Protein AF-A0A9D6UGR6-F1 (afdb_monomer_lite)

Foldseek 3Di:
DDPVVVVVVVVVVVVVVVVVVLVVLLVVLLVVCVVVVPDDDDPVVVVVVVCCVPPVVCLVVLLVCLQVVLVVQLVVLCVVCVVVVNNLCSLVCSLLCQLQVQQASCLNCVVNSVVSSVSSLVCSCPPPVDDSVSSVVSNVVNDDPLSVVLSVVSSVVLVSLLVSLVVSLVVPFDDPPVSVVVSVVVSVVVSVVVRVVVSVVSVVVSVVD

Secondary structure (DSSP, 8-state):
--HHHHHHHHHHHHHHHHHHHHHHHHHHHHHHHHHHHHSSPP-HHHHHHHHHHHTGGGHHHHHHHHHHHHHHHHHHHHHHHHTTT-GGGHHHHHHHHHHHS-TTHHHHHHHHHHHHHHHHHHHHHHHH---HHHHHHHHHHH--HHHHHHHHHHHHHHHHHHHHHHHHHHHH--SHHHHHHHHHHHHHHHHHHHHHHHHHHHHHHHHH-

Sequence (209 aa):
MPENFKKLFLLLGGHGTQFLRYIGGVSILALQTFYYTFSRPFNIKAIIHQMDFIGVKSISIVGLTALSSGMVMALQTAYGLGRFGAKSYVGVIVSLSLVRELGPILTALMVGGRVGSGITMIISQIEFGISPYAYYDSVIKFLKMSDIFSGIGKSLFFGFVIAIVGCYQGMITSGGTEGVGLSTTVTVVTVSIVILISDFFLTKFFWLF

pLDDT: mean 76.5, std 9.94, range [44.94, 92.5]

Radius of gyration: 22.5 Å; chains: 1; bounding box: 55×58×56 Å

Structure (mmCIF, N/CA/C/O backbone):
data_AF-A0A9D6UGR6-F1
#
_entry.id   AF-A0A9D6UGR6-F1
#
loop_
_atom_site.group_PDB
_atom_site.id
_atom_site.type_symbol
_atom_site.label_atom_id
_atom_site.label_alt_id
_atom_site.label_comp_id
_atom_site.label_asym_id
_atom_site.label_entity_id
_atom_site.label_seq_id
_atom_site.pdbx_PDB_ins_code
_atom_site.Cartn_x
_atom_site.Cartn_y
_atom_site.Cartn_z
_atom_site.occupancy
_atom_site.B_iso_or_equiv
_atom_site.auth_seq_id
_atom_site.auth_comp_id
_atom_site.auth_asym_id
_atom_site.auth_atom_id
_atom_site.pdbx_PDB_model_num
ATOM 1 N N . MET A 1 1 ? -30.222 -36.622 23.087 1.00 62.09 1 MET A N 1
ATOM 2 C CA . MET A 1 1 ? -29.555 -35.782 22.064 1.00 62.09 1 MET A CA 1
ATOM 3 C C . MET A 1 1 ? -28.281 -35.253 22.705 1.00 62.09 1 MET A C 1
ATOM 5 O O . MET A 1 1 ? -28.400 -34.676 23.780 1.00 62.09 1 MET A O 1
ATOM 9 N N . PRO A 1 2 ? -27.087 -35.589 22.196 1.00 68.62 2 PRO A N 1
ATOM 10 C CA . PRO A 1 2 ? -25.877 -35.586 23.012 1.00 68.62 2 PRO A CA 1
ATOM 11 C C . PRO A 1 2 ? -25.490 -34.151 23.396 1.00 68.62 2 PRO A C 1
ATOM 13 O O . PRO A 1 2 ? -25.458 -33.272 22.540 1.00 68.62 2 PRO A O 1
ATOM 16 N N . GLU A 1 3 ? -25.193 -33.926 24.678 1.00 69.88 3 GLU A N 1
ATOM 17 C CA . GLU A 1 3 ? -24.751 -32.651 25.281 1.00 69.88 3 GLU A CA 1
ATOM 18 C C . GLU A 1 3 ? -23.653 -31.932 24.467 1.00 69.88 3 GLU A C 1
ATOM 20 O O . GLU A 1 3 ? -23.622 -30.702 24.376 1.00 69.88 3 GLU A O 1
ATOM 25 N N . ASN A 1 4 ? -22.803 -32.698 23.776 1.00 74.31 4 ASN A N 1
ATOM 26 C CA . ASN A 1 4 ? -21.763 -32.178 22.885 1.00 74.31 4 ASN A CA 1
ATOM 27 C C . ASN A 1 4 ? -22.317 -31.402 21.677 1.00 74.31 4 ASN A C 1
ATOM 29 O O . ASN A 1 4 ? -21.683 -30.452 21.227 1.00 74.31 4 ASN A O 1
ATOM 33 N N . PHE A 1 5 ? -23.506 -31.745 21.173 1.00 76.00 5 PHE A N 1
ATOM 34 C CA . PHE A 1 5 ? -24.105 -31.082 20.009 1.00 76.00 5 PHE A CA 1
ATOM 35 C C . PHE A 1 5 ? -24.667 -29.697 20.364 1.00 76.00 5 PHE A C 1
ATOM 37 O O . PHE A 1 5 ? -24.527 -28.755 19.588 1.00 76.00 5 PHE A O 1
ATOM 44 N N . LYS A 1 6 ? -25.230 -29.533 21.572 1.00 76.44 6 LYS A N 1
ATOM 45 C CA . LYS A 1 6 ? -25.653 -28.218 22.091 1.00 76.44 6 LYS A CA 1
ATOM 46 C C . LYS A 1 6 ? -24.457 -27.305 22.358 1.00 76.44 6 LYS A C 1
ATOM 48 O O . LYS A 1 6 ? -24.497 -26.142 21.968 1.00 76.44 6 LYS A O 1
ATOM 53 N N . LYS A 1 7 ? -23.381 -27.826 22.966 1.00 74.88 7 LYS A N 1
ATOM 54 C CA . LYS A 1 7 ? -22.130 -27.068 23.154 1.00 74.88 7 LYS A CA 1
ATOM 55 C C . LYS A 1 7 ? -21.520 -26.636 21.821 1.00 74.88 7 LYS A C 1
ATOM 57 O O . LYS A 1 7 ? -21.121 -25.484 21.700 1.00 74.88 7 LYS A O 1
ATOM 62 N N . LEU A 1 8 ? -21.510 -27.516 20.816 1.00 75.69 8 LEU A N 1
ATOM 63 C CA . LEU A 1 8 ? -21.039 -27.190 19.469 1.00 75.69 8 LEU A CA 1
ATOM 64 C C . LEU A 1 8 ? -21.877 -26.073 18.826 1.00 75.69 8 LEU A C 1
ATOM 66 O O . LEU A 1 8 ? -21.315 -25.136 18.269 1.00 75.69 8 LEU A O 1
ATOM 70 N N . PHE A 1 9 ? -23.206 -26.126 18.954 1.00 76.56 9 PHE A N 1
ATOM 71 C CA . PHE A 1 9 ? -24.103 -25.108 18.398 1.00 76.56 9 PHE A CA 1
ATOM 72 C C . PHE A 1 9 ? -23.977 -23.750 19.111 1.00 76.56 9 PHE A C 1
ATOM 74 O O . PHE A 1 9 ? -23.980 -22.708 18.461 1.00 76.56 9 PHE A O 1
ATOM 81 N N . LEU A 1 10 ? -23.803 -23.747 20.437 1.00 75.81 10 LEU A N 1
ATOM 82 C CA . LEU A 1 10 ? -23.569 -22.528 21.222 1.00 75.81 10 LEU A CA 1
ATOM 83 C C . LEU A 1 10 ? -22.192 -21.911 20.936 1.00 75.81 10 LEU A C 1
ATOM 85 O O . LEU A 1 10 ? -22.085 -20.691 20.826 1.00 75.81 10 LEU A O 1
ATOM 89 N N . LEU A 1 11 ? -21.155 -22.735 20.755 1.00 74.06 11 LEU A N 1
ATOM 90 C CA . LEU A 1 11 ? -19.827 -22.275 20.340 1.00 74.06 11 LEU A CA 1
ATOM 91 C C . LEU A 1 11 ? -19.858 -21.693 18.922 1.00 74.06 11 LEU A C 1
ATOM 93 O O . LEU A 1 11 ? -19.341 -20.598 18.712 1.00 74.06 11 LEU A O 1
ATOM 97 N N . LEU A 1 12 ? -20.496 -22.368 17.962 1.00 75.94 12 LEU A N 1
ATOM 98 C CA . LEU A 1 12 ? -20.655 -21.863 16.591 1.00 75.94 12 LEU A CA 1
ATOM 99 C C . LEU A 1 12 ? -21.475 -20.564 16.548 1.00 75.94 12 LEU A C 1
ATOM 101 O O . LEU A 1 12 ? -21.089 -19.618 15.863 1.00 75.94 12 LEU A O 1
ATOM 105 N N . GLY A 1 13 ? -22.558 -20.478 17.328 1.00 78.06 13 GLY A N 1
ATOM 106 C CA . GLY A 1 13 ? -23.359 -19.259 17.460 1.00 78.06 13 GLY A CA 1
ATOM 107 C C . GLY A 1 13 ? -22.580 -18.094 18.086 1.00 78.06 13 GLY A C 1
ATOM 108 O O . GLY A 1 13 ? -22.672 -16.957 17.618 1.00 78.06 13 GLY A O 1
ATOM 109 N N . GLY A 1 14 ? -21.755 -18.372 19.099 1.00 78.12 14 GLY A N 1
ATOM 110 C CA . GLY A 1 14 ? -20.876 -17.384 19.729 1.00 78.12 14 GLY A CA 1
ATOM 111 C C . GLY A 1 14 ? -19.850 -16.792 18.757 1.00 78.12 14 GLY A C 1
ATOM 112 O O . GLY A 1 14 ? -19.743 -15.572 18.645 1.00 78.12 14 GLY A O 1
ATOM 113 N N . HIS A 1 15 ? -19.156 -17.631 17.985 1.00 81.56 15 HIS A N 1
ATOM 114 C CA . HIS A 1 15 ? -18.194 -17.155 16.982 1.00 81.56 15 HIS A CA 1
ATOM 115 C C . HIS A 1 15 ? -18.877 -16.389 15.840 1.00 81.56 15 HIS A C 1
ATOM 117 O O . HIS A 1 15 ? -18.387 -15.341 15.420 1.00 81.56 15 HIS A O 1
ATOM 123 N N . GLY A 1 16 ? -20.041 -16.858 15.374 1.00 80.56 16 GLY A N 1
ATOM 124 C CA . GLY A 1 16 ? -20.802 -16.179 14.323 1.00 80.56 16 GLY A CA 1
ATOM 125 C C . GLY A 1 16 ? -21.249 -14.772 14.730 1.00 80.56 16 GLY A C 1
ATOM 126 O O . GLY A 1 16 ? -21.090 -13.818 13.967 1.00 80.56 16 GLY A O 1
ATOM 127 N N . THR A 1 17 ? -21.747 -14.608 15.958 1.00 83.50 17 THR A N 1
ATOM 128 C CA . THR A 1 17 ? -22.162 -13.290 16.468 1.00 83.50 17 THR A CA 1
ATOM 129 C C . THR A 1 17 ? -20.984 -12.341 16.689 1.00 83.50 17 THR A C 1
ATOM 131 O O . THR A 1 17 ? -21.107 -11.152 16.397 1.00 83.50 17 THR A O 1
ATOM 134 N N . GLN A 1 18 ? -19.830 -12.836 17.145 1.00 84.06 18 GLN A N 1
ATOM 135 C CA . GLN A 1 18 ? -18.619 -12.019 17.267 1.00 84.06 18 GLN A CA 1
ATOM 136 C C . GLN A 1 18 ? -18.117 -11.527 15.907 1.00 84.06 18 GLN A C 1
ATOM 138 O O . GLN A 1 18 ? -17.805 -10.346 15.763 1.00 84.06 18 GLN A O 1
ATOM 143 N N . PHE A 1 19 ? -18.114 -12.395 14.895 1.00 83.12 19 PHE A N 1
ATOM 144 C CA . PHE A 1 19 ? -17.730 -12.026 13.535 1.00 83.12 19 PHE A CA 1
ATOM 145 C C . PHE A 1 19 ? -18.663 -10.962 12.938 1.00 83.12 19 PHE A C 1
ATOM 147 O O . PHE A 1 19 ? -18.204 -9.957 12.395 1.00 83.12 19 PHE A O 1
ATOM 154 N N . LEU A 1 20 ? -19.978 -11.128 13.115 1.00 87.25 20 LEU A N 1
ATOM 155 C CA . LEU A 1 20 ? -20.978 -10.138 12.701 1.00 87.25 20 LEU A CA 1
ATOM 156 C C . LEU A 1 20 ? -20.789 -8.790 13.408 1.00 87.25 20 LEU A C 1
ATOM 158 O O . LEU A 1 20 ? -20.885 -7.747 12.763 1.00 87.25 20 LEU A O 1
ATOM 162 N N . ARG A 1 21 ? -20.483 -8.786 14.712 1.00 87.25 21 ARG A N 1
ATOM 163 C CA . ARG A 1 21 ? -20.189 -7.547 15.454 1.00 87.25 21 ARG A CA 1
ATOM 164 C C . ARG A 1 21 ? -18.910 -6.877 14.965 1.00 87.25 21 ARG A C 1
ATOM 166 O O . ARG A 1 21 ? -18.897 -5.654 14.859 1.00 87.25 21 ARG A O 1
ATOM 173 N N . TYR A 1 22 ? -17.877 -7.652 14.638 1.00 86.69 22 TYR A N 1
ATOM 174 C CA . TYR A 1 22 ? -16.631 -7.129 14.083 1.00 86.69 22 TYR A CA 1
ATOM 175 C C . TYR A 1 22 ? -16.866 -6.445 12.729 1.00 86.69 22 TYR A C 1
ATOM 177 O O . TYR A 1 22 ? -16.538 -5.271 12.564 1.00 86.69 22 TYR A O 1
ATOM 185 N N . ILE A 1 23 ? -17.523 -7.134 11.787 1.00 88.88 23 ILE A N 1
ATOM 186 C CA . ILE A 1 23 ? -17.873 -6.561 10.477 1.00 88.88 23 ILE A CA 1
ATOM 187 C C . ILE A 1 23 ? -18.773 -5.338 10.642 1.00 88.88 23 ILE A C 1
ATOM 189 O O . ILE A 1 23 ? -18.537 -4.312 10.003 1.00 88.88 23 ILE A O 1
ATOM 193 N N . GLY A 1 24 ? -19.790 -5.428 11.501 1.00 89.56 24 GLY A N 1
ATOM 194 C CA . GLY A 1 24 ? -20.700 -4.323 11.782 1.00 89.56 24 GLY A CA 1
ATOM 195 C C . GLY A 1 24 ? -19.959 -3.099 12.316 1.00 89.56 24 GLY A C 1
ATOM 196 O O . GLY A 1 24 ? -20.154 -2.000 11.808 1.00 89.56 24 GLY A O 1
ATOM 197 N N . GLY A 1 25 ? -19.055 -3.285 13.280 1.00 89.81 25 GLY A N 1
ATOM 198 C CA . GLY A 1 25 ? -18.251 -2.207 13.850 1.00 89.81 25 GLY A CA 1
ATOM 199 C C . GLY A 1 25 ? -17.323 -1.546 12.831 1.00 89.81 25 GLY A C 1
ATOM 200 O O . GLY A 1 25 ? -17.315 -0.320 12.726 1.00 89.81 25 GLY A O 1
ATOM 201 N N . VAL A 1 26 ? -16.605 -2.343 12.033 1.00 88.94 26 VAL A N 1
ATOM 202 C CA . VAL A 1 26 ? -15.745 -1.841 10.946 1.00 88.94 26 VAL A CA 1
ATOM 203 C C . VAL A 1 26 ? -16.567 -1.077 9.903 1.00 88.94 26 VAL A C 1
ATOM 205 O O . VAL A 1 26 ? -16.156 -0.008 9.461 1.00 88.94 26 VAL A O 1
ATOM 208 N N . SER A 1 27 ? -17.748 -1.584 9.541 1.00 90.56 27 SER A N 1
ATOM 209 C CA . SER A 1 27 ? -18.630 -0.960 8.544 1.00 90.56 27 SER A CA 1
ATOM 210 C C . SER A 1 27 ? -19.214 0.363 9.037 1.00 90.56 27 SER A C 1
ATOM 212 O O . SER A 1 27 ? -19.248 1.340 8.293 1.00 90.56 27 SER A O 1
ATOM 214 N N . ILE A 1 28 ? -19.644 0.421 10.301 1.00 92.50 28 ILE A N 1
ATOM 215 C CA . ILE A 1 28 ? -20.136 1.656 10.923 1.00 92.50 28 ILE A CA 1
ATOM 216 C C . ILE A 1 28 ? -19.016 2.693 10.976 1.00 92.50 28 ILE A C 1
ATOM 218 O O . ILE A 1 28 ? -19.242 3.837 10.587 1.00 92.50 28 ILE A O 1
ATOM 222 N N . LEU A 1 29 ? -17.810 2.293 11.396 1.00 91.56 29 LEU A N 1
ATOM 223 C CA . LEU A 1 29 ? -16.658 3.189 11.413 1.00 91.56 29 LEU A CA 1
ATOM 224 C C . LEU A 1 29 ? -16.344 3.702 10.006 1.00 91.56 29 LEU A C 1
ATOM 226 O O . LEU A 1 29 ? -16.172 4.900 9.831 1.00 91.56 29 LEU A O 1
ATOM 230 N N . ALA A 1 30 ? -16.343 2.827 8.999 1.00 89.75 30 ALA A N 1
ATOM 231 C CA . ALA A 1 30 ? -16.104 3.209 7.611 1.00 89.75 30 ALA A CA 1
ATOM 232 C C . ALA A 1 30 ? -17.112 4.256 7.109 1.00 89.75 30 ALA A C 1
ATOM 234 O O . ALA A 1 30 ? -16.720 5.255 6.504 1.00 89.75 30 ALA A O 1
ATOM 235 N N . LEU A 1 31 ? -18.403 4.055 7.392 1.00 90.94 31 LEU A N 1
ATOM 236 C CA . LEU A 1 31 ? -19.470 4.988 7.019 1.00 90.94 31 LEU A CA 1
ATOM 237 C C . LEU A 1 31 ? -19.355 6.319 7.763 1.00 90.94 31 LEU A C 1
ATOM 239 O O . LEU A 1 31 ? -19.510 7.377 7.156 1.00 90.94 31 LEU A O 1
ATOM 243 N N . GLN A 1 32 ? -19.051 6.277 9.061 1.00 89.31 32 GLN A N 1
ATOM 244 C CA . GLN A 1 32 ? -18.800 7.478 9.851 1.00 89.31 32 GLN A CA 1
ATOM 245 C C . GLN A 1 32 ? -17.600 8.241 9.297 1.00 89.31 32 GLN A C 1
ATOM 247 O O . GLN A 1 32 ? -17.720 9.434 9.037 1.00 89.31 32 GLN A O 1
ATOM 252 N N . THR A 1 33 ? -16.471 7.570 9.055 1.00 88.25 33 THR A N 1
ATOM 253 C CA . THR A 1 33 ? -15.286 8.184 8.449 1.00 88.25 33 THR A CA 1
ATOM 254 C C . THR A 1 33 ? -15.651 8.837 7.125 1.00 88.25 33 THR A C 1
ATOM 256 O O . THR A 1 33 ? -15.369 10.014 6.955 1.00 88.25 33 THR A O 1
ATOM 259 N N . PHE A 1 34 ? -16.362 8.144 6.235 1.00 88.94 34 PHE A N 1
ATOM 260 C CA . PHE A 1 34 ? -16.777 8.705 4.950 1.00 88.94 34 PHE A CA 1
ATOM 261 C C . PHE A 1 34 ? -17.659 9.959 5.101 1.00 88.94 34 PHE A C 1
ATOM 263 O O . PHE A 1 34 ? -17.428 10.969 4.435 1.00 88.94 34 PHE A O 1
ATOM 270 N N . TYR A 1 35 ? -18.626 9.931 6.021 1.00 87.06 35 TYR A N 1
ATOM 271 C CA . TYR A 1 35 ? -19.515 11.062 6.292 1.00 87.06 35 TYR A CA 1
ATOM 272 C C . TYR A 1 35 ? -18.778 12.262 6.915 1.00 87.06 35 TYR A C 1
ATOM 274 O O . TYR A 1 35 ? -18.953 13.408 6.488 1.00 87.06 35 TYR A O 1
ATOM 282 N N . TYR A 1 36 ? -17.905 12.016 7.895 1.00 83.75 36 TYR A N 1
ATOM 283 C CA . TYR A 1 36 ? -17.108 13.058 8.547 1.00 83.75 36 TYR A CA 1
ATOM 284 C C . TYR A 1 36 ? -15.984 13.592 7.651 1.00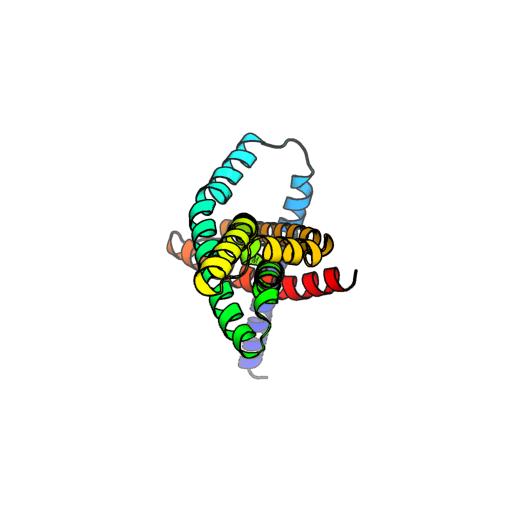 83.75 36 TYR A C 1
ATOM 286 O O . TYR A 1 36 ? -15.636 14.762 7.766 1.00 83.75 36 TYR A O 1
ATOM 294 N N . THR A 1 37 ? -15.470 12.803 6.701 1.00 84.50 37 THR A N 1
ATOM 295 C CA . THR A 1 37 ? -14.532 13.278 5.670 1.00 84.50 37 THR A CA 1
ATOM 296 C C . THR A 1 37 ? -15.157 14.345 4.764 1.00 84.50 37 THR A C 1
ATOM 298 O O . THR A 1 37 ? -14.428 15.175 4.232 1.00 84.50 37 THR A O 1
ATOM 301 N N . PHE A 1 38 ? -16.484 14.387 4.608 1.00 85.31 38 PHE A N 1
ATOM 302 C CA . PHE A 1 38 ? -17.172 15.441 3.847 1.00 85.31 38 PHE A CA 1
ATOM 303 C C . PHE A 1 38 ? -17.782 16.553 4.715 1.00 85.31 38 PHE A C 1
ATOM 305 O O . PHE A 1 38 ? -18.197 17.589 4.191 1.00 85.31 38 PHE A O 1
ATOM 312 N N . SER A 1 39 ? -17.803 16.385 6.038 1.00 75.69 39 SER A N 1
ATOM 313 C CA . SER A 1 39 ? -18.407 17.347 6.963 1.00 75.69 39 SER A CA 1
ATOM 314 C C . SER A 1 39 ? -17.364 18.348 7.482 1.00 75.69 39 SER A C 1
ATOM 316 O O . SER A 1 39 ? -16.369 17.975 8.095 1.00 75.69 39 SER A O 1
ATOM 318 N N . ARG A 1 40 ? -17.587 19.650 7.255 1.00 73.44 40 ARG A N 1
ATOM 319 C CA . ARG A 1 40 ? -16.771 20.747 7.828 1.00 73.44 40 ARG A CA 1
ATOM 320 C C . ARG A 1 40 ? -17.033 20.884 9.346 1.00 73.44 40 ARG A C 1
ATOM 322 O O . ARG A 1 40 ? -18.171 20.644 9.743 1.00 73.44 40 ARG A O 1
ATOM 329 N N . PRO A 1 41 ? -16.081 21.351 10.191 1.00 75.25 41 PRO A N 1
ATOM 330 C CA . PRO A 1 41 ? -14.778 21.959 9.881 1.00 75.25 41 PRO A CA 1
ATOM 331 C C . PRO A 1 41 ? -13.581 20.987 9.916 1.00 75.25 41 PRO A C 1
ATOM 333 O O . PRO A 1 41 ? -13.405 20.209 10.850 1.00 75.25 41 PRO A O 1
ATOM 336 N N . PHE A 1 42 ? -12.693 21.103 8.923 1.00 78.06 42 PHE A N 1
ATOM 337 C CA . PHE A 1 42 ? -11.469 20.304 8.826 1.00 78.06 42 PHE A CA 1
ATOM 338 C C . PHE A 1 42 ? -10.349 20.875 9.698 1.00 78.06 42 PHE A C 1
ATOM 340 O O . PHE A 1 42 ? -9.943 22.026 9.526 1.00 78.06 42 PHE A O 1
ATOM 347 N N . ASN A 1 43 ? -9.769 20.054 10.575 1.00 83.75 43 ASN A N 1
ATOM 348 C CA . ASN A 1 43 ? -8.538 20.412 11.277 1.00 83.75 43 ASN A CA 1
ATOM 349 C C . ASN A 1 43 ? -7.323 20.138 10.376 1.00 83.75 43 ASN A C 1
ATOM 351 O O . ASN A 1 43 ? -6.616 19.145 10.533 1.00 83.75 43 ASN A O 1
ATOM 355 N N . ILE A 1 44 ? -7.099 21.024 9.402 1.00 83.81 44 ILE A N 1
ATOM 356 C CA . ILE A 1 44 ? -6.044 20.886 8.382 1.00 83.81 44 ILE A CA 1
ATOM 357 C C . ILE A 1 44 ? -4.662 20.714 9.029 1.00 83.81 44 ILE A C 1
ATOM 359 O O . ILE A 1 44 ? -3.851 19.931 8.545 1.00 83.81 44 ILE A O 1
ATOM 363 N N . LYS A 1 45 ? -4.407 21.381 10.164 1.00 86.31 45 LYS A N 1
ATOM 364 C CA . LYS A 1 45 ? -3.146 21.242 10.910 1.00 86.31 45 LYS A CA 1
ATOM 365 C C . LYS A 1 45 ? -2.935 19.811 11.400 1.00 86.31 45 LYS A C 1
ATOM 367 O O . LYS A 1 45 ? -1.851 19.264 11.228 1.00 86.31 45 LYS A O 1
ATOM 372 N N . ALA A 1 46 ? -3.973 19.199 11.970 1.00 83.62 46 ALA A N 1
ATOM 373 C CA . ALA A 1 46 ? -3.915 17.805 12.394 1.00 83.62 46 ALA A CA 1
ATOM 374 C C . ALA A 1 46 ? -3.740 16.861 11.195 1.00 83.62 46 ALA A C 1
ATOM 376 O O . ALA A 1 46 ? -2.918 15.955 11.264 1.00 83.62 46 ALA A O 1
ATOM 377 N N . ILE A 1 47 ? -4.444 17.104 10.083 1.00 82.56 47 ILE A N 1
ATOM 378 C CA . ILE A 1 47 ? -4.315 16.292 8.860 1.00 82.56 47 ILE A CA 1
ATOM 379 C C . ILE A 1 47 ? -2.876 16.333 8.332 1.00 82.56 47 ILE A C 1
ATOM 381 O O . ILE A 1 47 ? -2.280 15.281 8.120 1.00 82.56 47 ILE A O 1
ATOM 385 N N . ILE A 1 48 ? -2.285 17.523 8.194 1.00 85.19 48 ILE A N 1
ATOM 386 C CA . ILE A 1 48 ? -0.899 17.683 7.727 1.00 85.19 48 ILE A CA 1
ATOM 387 C C . ILE A 1 48 ? 0.083 16.997 8.681 1.00 85.19 48 ILE A C 1
ATOM 389 O O . ILE A 1 48 ? 0.982 16.293 8.231 1.00 85.19 48 ILE A O 1
ATOM 393 N N . HIS A 1 49 ? -0.104 17.147 9.994 1.00 83.88 49 HIS A N 1
ATOM 394 C CA . HIS A 1 49 ? 0.759 16.496 10.977 1.00 83.88 49 HIS A CA 1
ATOM 395 C C . HIS A 1 49 ? 0.681 14.960 10.899 1.00 83.88 49 HIS A C 1
ATOM 397 O O . HIS A 1 49 ? 1.701 14.283 10.997 1.00 83.88 49 HIS A O 1
ATOM 403 N N . GLN A 1 50 ? -0.513 14.390 10.694 1.00 77.94 50 GLN A N 1
ATOM 404 C CA . GLN A 1 50 ? -0.671 12.942 10.512 1.00 77.94 50 GLN A CA 1
ATOM 405 C C . GLN A 1 50 ? -0.075 12.461 9.183 1.00 77.94 50 GLN A C 1
ATOM 407 O O . GLN A 1 50 ? 0.544 11.400 9.138 1.00 77.94 50 GLN A O 1
ATOM 412 N N . MET A 1 51 ? -0.194 13.255 8.115 1.00 78.75 51 MET A N 1
ATOM 413 C CA . MET A 1 51 ? 0.448 12.960 6.830 1.00 78.75 51 MET A CA 1
ATOM 414 C C . MET A 1 51 ? 1.977 12.956 6.934 1.00 78.75 51 MET A C 1
ATOM 416 O O . MET A 1 51 ? 2.615 12.070 6.369 1.00 78.75 51 MET A O 1
ATOM 420 N N . ASP A 1 52 ? 2.569 13.896 7.672 1.00 81.12 52 ASP A N 1
ATOM 421 C CA . ASP A 1 52 ? 4.015 13.924 7.913 1.00 81.12 52 ASP A CA 1
ATOM 422 C C . ASP A 1 52 ? 4.469 12.715 8.748 1.00 81.12 52 ASP A C 1
ATOM 424 O O . ASP A 1 52 ? 5.382 11.977 8.370 1.00 81.12 52 ASP A O 1
ATOM 428 N N . PHE A 1 53 ? 3.761 12.439 9.845 1.00 76.69 53 PHE A N 1
ATOM 429 C CA . PHE A 1 53 ? 4.111 11.347 10.747 1.00 76.69 53 PHE A CA 1
ATOM 430 C C . PHE A 1 53 ? 4.003 9.962 10.094 1.00 76.69 53 PHE A C 1
ATOM 432 O O . PHE A 1 53 ? 4.884 9.131 10.296 1.00 76.69 53 PHE A O 1
ATOM 439 N N . ILE A 1 54 ? 2.940 9.705 9.327 1.00 78.00 54 ILE A N 1
ATOM 440 C CA . ILE A 1 54 ? 2.680 8.395 8.710 1.00 78.00 54 ILE A CA 1
ATOM 441 C C . ILE A 1 54 ? 3.386 8.283 7.353 1.00 78.00 54 ILE A C 1
ATOM 443 O O . ILE A 1 54 ? 4.025 7.272 7.062 1.00 78.00 54 ILE A O 1
ATOM 447 N N . GLY A 1 55 ? 3.273 9.315 6.515 1.00 72.25 55 GLY A N 1
ATOM 448 C CA . GLY A 1 55 ? 3.754 9.305 5.136 1.00 72.25 55 GLY A CA 1
ATOM 449 C C . GLY A 1 55 ? 5.239 9.629 5.021 1.00 72.25 55 GLY A C 1
ATOM 450 O O . GLY A 1 55 ? 6.021 8.796 4.563 1.00 72.25 55 GLY A O 1
ATOM 451 N N . VAL A 1 56 ? 5.646 10.826 5.454 1.00 75.56 56 VAL A N 1
ATOM 452 C CA . VAL A 1 56 ? 7.018 11.325 5.238 1.00 75.56 56 VAL A CA 1
ATOM 453 C C . VAL A 1 56 ? 8.041 10.478 5.991 1.00 75.56 56 VAL A C 1
ATOM 455 O O . VAL A 1 56 ? 9.056 10.094 5.412 1.00 75.56 56 VAL A O 1
ATOM 458 N N . LYS A 1 57 ? 7.757 10.081 7.237 1.00 74.81 57 LYS A N 1
ATOM 459 C CA . LYS A 1 57 ? 8.669 9.205 7.997 1.00 74.81 57 LYS A CA 1
ATOM 460 C C . LYS A 1 57 ? 8.856 7.821 7.370 1.00 74.81 57 LYS A C 1
ATOM 462 O O . LYS A 1 57 ? 9.903 7.206 7.563 1.00 74.81 57 LYS A O 1
ATOM 467 N N . SER A 1 58 ? 7.888 7.348 6.588 1.00 76.00 58 SER A N 1
ATOM 468 C CA . SER A 1 58 ? 7.956 6.047 5.915 1.00 76.00 58 SER A CA 1
ATOM 469 C C . SER A 1 58 ? 8.704 6.099 4.576 1.00 76.00 58 SER A C 1
ATOM 471 O O . SER A 1 58 ? 9.074 5.052 4.047 1.00 76.00 58 SER A O 1
ATOM 473 N N . ILE A 1 59 ? 8.987 7.292 4.032 1.00 78.94 59 ILE A N 1
ATOM 474 C CA . ILE A 1 59 ? 9.520 7.453 2.669 1.00 78.94 59 ILE A CA 1
ATOM 475 C C . ILE A 1 59 ? 10.875 6.764 2.460 1.00 78.94 59 ILE A C 1
ATOM 477 O O . ILE A 1 59 ? 11.140 6.247 1.378 1.00 78.94 59 ILE A O 1
ATOM 481 N N . SER A 1 60 ? 11.715 6.707 3.500 1.00 77.44 60 SER A N 1
ATOM 482 C CA . SER A 1 60 ? 13.050 6.099 3.430 1.00 77.44 60 SER A CA 1
ATOM 483 C C . SER A 1 60 ? 12.982 4.576 3.267 1.00 77.44 60 SER A C 1
ATOM 485 O O . SER A 1 60 ? 13.576 4.016 2.346 1.00 77.44 60 SER A O 1
ATOM 487 N N . ILE A 1 61 ? 12.182 3.902 4.101 1.00 77.81 61 ILE A N 1
ATOM 488 C CA . ILE A 1 61 ? 11.992 2.440 4.050 1.00 77.81 61 ILE A CA 1
ATOM 489 C C . ILE A 1 61 ? 11.353 2.041 2.715 1.00 77.81 61 ILE A C 1
ATOM 491 O O . ILE A 1 61 ? 11.741 1.066 2.070 1.00 77.81 61 ILE A O 1
ATOM 495 N N . VAL A 1 62 ? 10.392 2.840 2.268 1.00 75.31 62 VAL A N 1
ATOM 496 C CA . VAL A 1 62 ? 9.663 2.630 1.021 1.00 75.31 62 VAL A CA 1
ATOM 497 C C . VAL A 1 62 ? 10.563 2.840 -0.198 1.00 75.31 62 VAL A C 1
ATOM 499 O O . VAL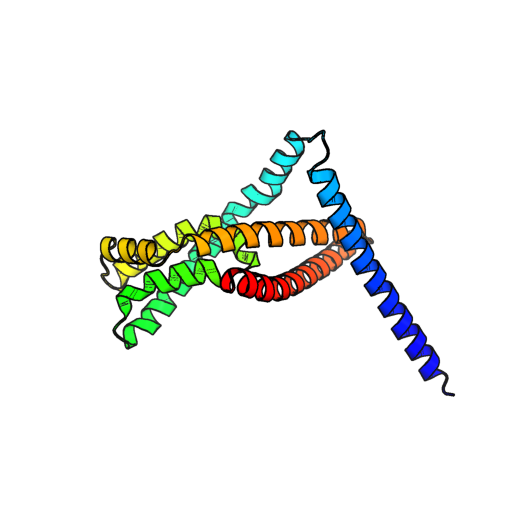 A 1 62 ? 10.553 2.031 -1.121 1.00 75.31 62 VAL A O 1
ATOM 502 N N . GLY A 1 63 ? 11.386 3.888 -0.196 1.00 75.25 63 GLY A N 1
ATOM 503 C CA . GLY A 1 63 ? 12.362 4.137 -1.255 1.00 75.25 63 GLY A CA 1
ATOM 504 C C . GLY A 1 63 ? 13.406 3.025 -1.354 1.00 75.25 63 GLY A C 1
ATOM 505 O O . GLY A 1 63 ? 13.696 2.555 -2.454 1.00 75.25 63 GLY A O 1
ATOM 506 N N . LEU A 1 64 ? 13.921 2.552 -0.213 1.00 78.06 64 LEU A N 1
ATOM 507 C CA . LEU A 1 64 ? 14.896 1.462 -0.172 1.00 78.06 64 LEU A CA 1
ATOM 508 C C . LEU A 1 64 ? 14.306 0.155 -0.719 1.00 78.06 64 LEU A C 1
ATOM 510 O O . LEU A 1 64 ? 14.902 -0.484 -1.582 1.00 78.06 64 LEU A O 1
ATOM 514 N N . THR A 1 65 ? 13.106 -0.212 -0.268 1.00 77.81 65 THR A N 1
ATOM 515 C CA . THR A 1 65 ? 12.411 -1.418 -0.746 1.00 77.81 65 THR A CA 1
ATOM 516 C C . THR A 1 65 ? 12.057 -1.334 -2.234 1.00 77.81 65 THR A C 1
ATOM 518 O O . THR A 1 65 ? 12.221 -2.328 -2.944 1.00 77.81 65 THR A O 1
ATOM 521 N N . ALA A 1 66 ? 11.665 -0.156 -2.740 1.00 74.81 66 ALA A N 1
ATOM 522 C CA . ALA A 1 66 ? 11.423 0.078 -4.168 1.00 74.81 66 ALA A CA 1
ATOM 523 C C . ALA A 1 66 ? 12.666 -0.147 -5.014 1.00 74.81 66 ALA A C 1
ATOM 525 O O . ALA A 1 66 ? 12.611 -0.807 -6.052 1.00 74.81 66 ALA A O 1
ATOM 526 N N . LEU A 1 67 ? 13.784 0.413 -4.559 1.00 77.25 67 LEU A N 1
ATOM 527 C CA . LEU A 1 67 ? 15.061 0.325 -5.243 1.00 77.25 67 LEU A CA 1
ATOM 528 C C . LEU A 1 67 ? 15.522 -1.128 -5.323 1.00 77.25 67 LEU A C 1
ATOM 530 O O . LEU A 1 67 ? 15.827 -1.616 -6.412 1.00 77.25 67 LEU A O 1
ATOM 534 N N . SER A 1 68 ? 15.522 -1.834 -4.191 1.00 79.50 68 SER A N 1
ATOM 535 C CA . SER A 1 68 ? 15.946 -3.232 -4.136 1.00 79.50 68 SER A CA 1
ATOM 536 C C . SER A 1 68 ? 15.024 -4.142 -4.954 1.00 79.50 68 SER A C 1
ATOM 538 O O . SER A 1 68 ? 15.513 -4.965 -5.725 1.00 79.50 68 SER A O 1
ATOM 540 N N . SER A 1 69 ? 13.701 -3.973 -4.856 1.00 78.31 69 SER A N 1
ATOM 541 C CA . SER A 1 69 ? 12.736 -4.776 -5.620 1.00 78.31 69 SER A CA 1
ATOM 542 C C . SER A 1 69 ? 12.837 -4.524 -7.128 1.00 78.31 69 SER A C 1
ATOM 544 O O . SER A 1 69 ? 12.870 -5.478 -7.906 1.00 78.31 69 SER A O 1
ATOM 546 N N . GLY A 1 70 ? 12.971 -3.260 -7.546 1.00 76.62 70 GLY A N 1
ATOM 547 C CA . GLY A 1 70 ? 13.155 -2.894 -8.950 1.00 76.62 70 GLY A CA 1
ATOM 548 C C . GLY A 1 70 ? 14.434 -3.481 -9.547 1.00 76.62 70 GLY A C 1
ATOM 549 O O . GLY A 1 70 ? 14.398 -4.022 -10.648 1.00 76.62 70 GLY A O 1
ATOM 550 N N . MET A 1 71 ? 15.545 -3.452 -8.804 1.00 80.19 71 MET A N 1
ATOM 551 C CA . MET A 1 71 ? 16.815 -4.047 -9.234 1.00 80.19 71 MET A CA 1
ATOM 552 C C . MET A 1 71 ? 16.716 -5.567 -9.414 1.00 80.19 71 MET A C 1
ATOM 554 O O . MET A 1 71 ? 17.132 -6.089 -10.449 1.00 80.19 71 MET A O 1
ATOM 558 N N . VAL A 1 72 ? 16.131 -6.277 -8.442 1.00 82.75 72 VAL A N 1
ATOM 559 C CA . VAL A 1 72 ? 15.935 -7.735 -8.524 1.00 82.75 72 VAL A CA 1
ATOM 560 C C . VAL A 1 72 ? 15.029 -8.093 -9.705 1.00 82.75 72 VAL A C 1
ATOM 562 O O . VAL A 1 72 ? 15.362 -8.981 -10.492 1.00 82.75 72 VAL A O 1
ATOM 565 N N . MET A 1 73 ? 13.928 -7.356 -9.885 1.00 80.25 73 MET A N 1
ATOM 566 C CA . MET A 1 73 ? 12.990 -7.581 -10.985 1.00 80.25 73 MET A CA 1
ATOM 567 C C . MET A 1 73 ? 13.630 -7.299 -12.353 1.00 80.25 73 MET A C 1
ATOM 569 O O . MET A 1 73 ? 13.415 -8.050 -13.307 1.00 80.25 73 MET A O 1
ATOM 573 N N . ALA A 1 74 ? 14.444 -6.247 -12.459 1.00 79.38 74 ALA A N 1
ATOM 574 C CA . ALA A 1 74 ? 15.174 -5.914 -13.676 1.00 79.38 74 ALA A CA 1
ATOM 575 C C . ALA A 1 74 ? 16.133 -7.035 -14.079 1.00 79.38 74 ALA A C 1
ATOM 577 O O . ALA A 1 74 ? 16.071 -7.513 -15.212 1.00 79.38 74 ALA A O 1
ATOM 578 N N . LEU A 1 75 ? 16.961 -7.504 -13.141 1.00 82.81 75 LEU A N 1
ATOM 579 C CA . LEU A 1 75 ? 17.915 -8.580 -13.395 1.00 82.81 75 LEU A CA 1
ATOM 580 C C . LEU A 1 75 ? 17.195 -9.878 -13.772 1.00 82.81 75 LEU A C 1
ATOM 582 O O . LEU A 1 75 ? 17.481 -10.440 -14.830 1.00 82.81 75 LEU A O 1
ATOM 586 N N . GLN A 1 76 ? 16.213 -10.332 -12.982 1.00 84.00 76 GLN A N 1
ATOM 587 C CA . GLN A 1 76 ? 15.518 -11.592 -13.279 1.00 84.00 76 GLN A CA 1
ATOM 588 C C . GLN A 1 76 ? 14.829 -11.551 -14.653 1.00 84.00 76 GLN A C 1
ATOM 590 O O . GLN A 1 76 ? 14.878 -12.525 -15.407 1.00 84.00 76 GLN A O 1
ATOM 595 N N . THR A 1 77 ? 14.223 -10.410 -15.006 1.00 82.56 77 THR A N 1
ATOM 596 C CA . THR A 1 77 ? 13.507 -10.241 -16.276 1.00 82.56 77 THR A CA 1
ATOM 597 C C . THR A 1 77 ? 14.490 -10.181 -17.439 1.00 82.56 77 THR A C 1
ATOM 599 O O . THR A 1 77 ? 14.252 -10.803 -18.473 1.00 82.56 77 THR A O 1
ATOM 602 N N . ALA A 1 78 ? 15.623 -9.497 -17.270 1.00 81.12 78 ALA A N 1
ATOM 603 C CA . ALA A 1 78 ? 16.659 -9.410 -18.288 1.00 81.12 78 ALA A CA 1
ATOM 604 C C . ALA A 1 78 ? 17.302 -10.768 -18.594 1.00 81.12 78 ALA A C 1
ATOM 606 O O . ALA A 1 78 ? 17.445 -11.126 -19.766 1.00 81.12 78 ALA A O 1
ATOM 607 N N . TYR A 1 79 ? 17.617 -11.564 -17.567 1.00 84.00 79 TYR A N 1
ATOM 608 C CA . TYR A 1 79 ? 18.109 -12.931 -17.753 1.00 84.00 79 TYR A CA 1
ATOM 609 C C . TYR A 1 79 ? 17.047 -13.845 -18.378 1.00 84.00 79 TYR A C 1
ATOM 611 O O . TYR A 1 79 ? 17.367 -14.635 -19.270 1.00 84.00 79 TYR A O 1
ATOM 619 N N . GLY A 1 80 ? 15.782 -13.710 -17.966 1.00 84.19 80 GLY A N 1
ATOM 620 C CA . GLY A 1 80 ? 14.662 -14.466 -18.528 1.00 84.19 80 GLY A CA 1
ATOM 621 C C . GLY A 1 80 ? 14.454 -14.197 -20.021 1.00 84.19 80 GLY A C 1
ATOM 622 O O . GLY A 1 80 ? 14.418 -15.131 -20.819 1.00 84.19 80 GLY A O 1
ATOM 623 N N . LEU A 1 81 ? 14.382 -12.923 -20.420 1.00 81.81 81 LEU A N 1
ATOM 624 C CA . LEU A 1 81 ? 14.149 -12.517 -21.813 1.00 81.81 81 LEU A CA 1
ATOM 625 C C . LEU A 1 81 ? 15.398 -12.595 -22.692 1.00 81.81 81 LEU A C 1
ATOM 627 O O . LEU A 1 81 ? 15.282 -12.739 -23.911 1.00 81.81 81 LEU A O 1
ATOM 631 N N . GLY A 1 82 ? 16.590 -12.539 -22.095 1.00 75.56 82 GLY A N 1
ATOM 632 C CA . GLY A 1 82 ? 17.858 -12.695 -22.802 1.00 75.56 82 GLY A CA 1
ATOM 633 C C . GLY A 1 82 ? 17.961 -14.024 -23.552 1.00 75.56 82 GLY A C 1
ATOM 634 O O . GLY A 1 82 ? 18.547 -14.058 -24.631 1.00 75.56 82 GLY A O 1
ATOM 635 N N . ARG A 1 83 ? 17.319 -15.085 -23.045 1.00 77.81 83 ARG A N 1
ATOM 636 C CA . ARG A 1 83 ? 17.253 -16.404 -23.700 1.00 77.81 83 ARG A CA 1
ATOM 637 C C . ARG A 1 83 ? 16.381 -16.429 -24.958 1.00 77.81 83 ARG A C 1
ATOM 639 O O . ARG A 1 83 ? 16.569 -17.293 -25.803 1.00 77.81 83 ARG A O 1
ATOM 646 N N . PHE A 1 84 ? 15.462 -15.476 -25.089 1.00 80.88 84 PHE A N 1
ATOM 647 C CA . PHE A 1 84 ? 14.523 -15.368 -26.209 1.00 80.88 84 PHE A CA 1
ATOM 648 C C . PHE A 1 84 ? 14.886 -14.233 -27.181 1.00 80.88 84 PHE A C 1
ATOM 650 O O . PHE A 1 84 ? 14.101 -13.908 -28.065 1.00 80.88 84 PHE A O 1
ATOM 657 N N . GLY A 1 85 ? 16.042 -13.579 -27.002 1.00 79.75 85 GLY A N 1
ATOM 658 C CA . GLY A 1 85 ? 16.452 -12.428 -27.818 1.00 79.75 85 GLY A CA 1
ATOM 659 C C . GLY A 1 85 ? 15.605 -11.163 -27.604 1.00 79.75 85 GLY A C 1
ATOM 660 O O . GLY A 1 85 ? 15.785 -10.177 -28.310 1.00 79.75 85 GLY A O 1
ATOM 661 N N . ALA A 1 86 ? 14.712 -11.148 -26.610 1.00 78.88 86 ALA A N 1
ATOM 662 C CA . ALA A 1 86 ? 13.714 -10.097 -26.402 1.00 78.88 86 ALA A CA 1
ATOM 663 C C . ALA A 1 86 ? 14.172 -8.997 -25.422 1.00 78.88 86 ALA A C 1
ATOM 665 O O . ALA A 1 86 ? 13.355 -8.392 -24.733 1.00 78.88 86 ALA A O 1
ATOM 666 N N . LYS A 1 87 ? 15.478 -8.712 -25.337 1.00 71.19 87 LYS A N 1
ATOM 667 C CA . LYS A 1 87 ? 16.052 -7.805 -24.319 1.00 71.19 87 LYS A CA 1
ATOM 668 C C . LYS A 1 87 ? 15.436 -6.393 -24.312 1.00 71.19 87 LYS A C 1
ATOM 670 O O . LYS A 1 87 ? 15.336 -5.786 -23.252 1.00 71.19 87 LYS A O 1
ATOM 675 N N . SER A 1 88 ? 14.948 -5.895 -25.451 1.00 73.38 88 SER A N 1
ATOM 676 C CA . SER A 1 88 ? 14.304 -4.574 -25.557 1.00 73.38 88 SER A CA 1
ATOM 677 C C . SER A 1 88 ? 12.981 -4.451 -24.782 1.00 73.38 88 SER A C 1
ATOM 679 O O . SER A 1 88 ? 12.581 -3.343 -24.442 1.00 73.38 88 SER A O 1
ATOM 681 N N . TYR A 1 89 ? 12.313 -5.566 -24.462 1.00 75.75 89 TYR A N 1
ATOM 682 C CA . TYR A 1 89 ? 11.036 -5.569 -23.733 1.00 75.75 89 TYR A CA 1
ATOM 683 C C . TYR A 1 89 ? 11.195 -5.627 -22.212 1.00 75.75 89 TYR A C 1
ATOM 685 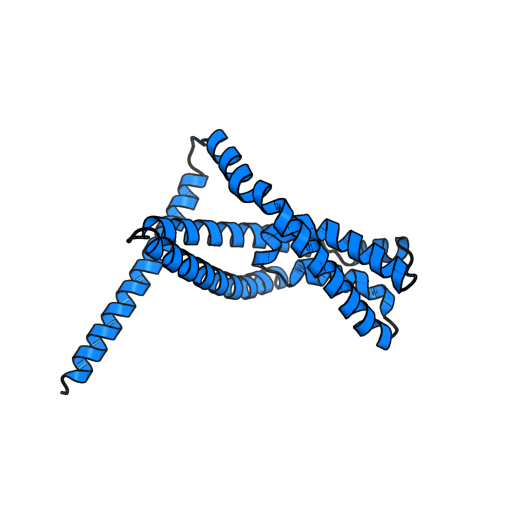O O . TYR A 1 89 ? 10.215 -5.451 -21.490 1.00 75.75 89 TYR A O 1
ATOM 693 N N . VAL A 1 90 ? 12.417 -5.836 -21.713 1.00 77.88 90 VAL A N 1
ATOM 694 C CA . VAL A 1 90 ? 12.707 -5.946 -20.275 1.00 77.88 90 VAL A CA 1
ATOM 695 C C . VAL A 1 90 ? 12.205 -4.718 -19.525 1.00 77.88 90 VAL A C 1
ATOM 697 O O . VAL A 1 90 ? 11.505 -4.858 -18.529 1.00 77.88 90 VAL A O 1
ATOM 700 N N . GLY A 1 91 ? 12.488 -3.522 -20.044 1.00 71.12 91 GLY A N 1
ATOM 701 C CA . GLY A 1 91 ? 12.054 -2.272 -19.425 1.00 71.12 91 GLY A CA 1
ATOM 702 C C . GLY A 1 91 ? 10.544 -2.137 -19.317 1.00 71.12 91 GLY A C 1
ATOM 703 O O . GLY A 1 91 ? 10.022 -1.810 -18.258 1.00 71.12 91 GLY A O 1
ATOM 704 N N . VAL A 1 92 ? 9.836 -2.462 -20.397 1.00 73.19 92 VAL A N 1
ATOM 705 C CA . VAL A 1 92 ? 8.371 -2.412 -20.434 1.00 73.19 92 VAL A CA 1
ATOM 706 C C . VAL A 1 92 ? 7.766 -3.406 -19.453 1.00 73.19 92 VAL A C 1
ATOM 708 O O . VAL A 1 92 ? 6.862 -3.042 -18.709 1.00 73.19 92 VAL A O 1
ATOM 711 N N . ILE A 1 93 ? 8.269 -4.641 -19.422 1.00 76.38 93 ILE A N 1
ATOM 712 C CA . ILE A 1 93 ? 7.757 -5.677 -18.522 1.00 76.38 93 ILE A CA 1
ATOM 713 C C . ILE A 1 93 ? 8.014 -5.287 -17.072 1.00 76.38 93 ILE A C 1
ATOM 715 O O . ILE A 1 93 ? 7.093 -5.337 -16.272 1.00 76.38 93 ILE A O 1
ATOM 719 N N . VAL A 1 94 ? 9.220 -4.836 -16.730 1.00 77.19 94 VAL A N 1
ATOM 720 C CA . VAL A 1 94 ? 9.544 -4.426 -15.358 1.00 77.19 94 VAL A CA 1
ATOM 721 C C . VAL A 1 94 ? 8.694 -3.228 -14.937 1.00 77.19 94 VAL A C 1
ATOM 723 O O . VAL A 1 94 ? 8.102 -3.257 -13.862 1.00 77.19 94 VAL A O 1
ATOM 726 N N . SER A 1 95 ? 8.562 -2.204 -15.785 1.00 71.00 95 SER A N 1
ATOM 727 C CA . SER A 1 95 ? 7.724 -1.038 -15.492 1.00 71.00 95 SER A CA 1
ATOM 728 C C . SER A 1 95 ? 6.241 -1.401 -15.359 1.00 71.00 95 SER A C 1
ATOM 730 O O . SER A 1 95 ? 5.599 -0.953 -14.412 1.00 71.00 95 SER A O 1
ATOM 732 N N . LEU A 1 96 ? 5.691 -2.237 -16.246 1.00 71.81 96 LEU A N 1
ATOM 733 C CA . LEU A 1 96 ? 4.297 -2.682 -16.154 1.00 71.81 96 LEU A CA 1
ATOM 734 C C . LEU A 1 96 ? 4.062 -3.587 -14.941 1.00 71.81 96 LEU A C 1
ATOM 736 O O . LEU A 1 96 ? 3.066 -3.399 -14.250 1.00 71.81 96 LEU A O 1
ATOM 740 N N . SER A 1 97 ? 4.967 -4.520 -14.646 1.00 74.38 97 SER A N 1
ATOM 741 C CA . SER A 1 97 ? 4.877 -5.398 -13.474 1.00 74.38 97 SER A CA 1
ATOM 742 C C . SER A 1 97 ? 4.953 -4.604 -12.174 1.00 74.38 97 SER A C 1
ATOM 744 O O . SER A 1 97 ? 4.143 -4.827 -11.280 1.00 74.38 97 SER A O 1
ATOM 746 N N . LEU A 1 98 ? 5.850 -3.616 -12.080 1.00 69.56 98 LEU A N 1
ATOM 747 C CA . LEU A 1 98 ? 5.902 -2.713 -10.928 1.00 69.56 98 LEU A CA 1
ATOM 748 C C . LEU A 1 98 ? 4.604 -1.913 -10.775 1.00 69.56 98 LEU A C 1
ATOM 750 O O . LEU A 1 98 ? 4.177 -1.684 -9.655 1.00 69.56 98 LEU A O 1
ATOM 754 N N . VAL A 1 99 ? 3.953 -1.509 -11.868 1.00 67.56 99 VAL A N 1
ATOM 755 C CA . VAL A 1 99 ? 2.671 -0.786 -11.811 1.00 67.56 99 VAL A CA 1
ATOM 756 C C . VAL A 1 99 ? 1.486 -1.715 -11.497 1.00 67.56 99 VAL A C 1
ATOM 758 O O . VAL A 1 99 ? 0.521 -1.264 -10.881 1.00 67.56 99 VAL A O 1
ATOM 761 N N . ARG A 1 100 ? 1.537 -2.996 -11.895 1.00 64.56 100 ARG A N 1
ATOM 762 C CA . ARG A 1 100 ? 0.381 -3.915 -11.866 1.00 64.56 100 ARG A CA 1
ATOM 763 C C . ARG A 1 100 ? 0.367 -4.950 -10.731 1.00 64.56 100 ARG A C 1
ATOM 765 O O . ARG A 1 100 ? -0.723 -5.266 -10.274 1.00 64.56 100 ARG A O 1
ATOM 772 N N . GLU A 1 101 ? 1.506 -5.463 -10.262 1.00 61.81 101 GLU A N 1
ATOM 773 C CA . GLU A 1 101 ? 1.565 -6.688 -9.425 1.00 61.81 101 GLU A CA 1
ATOM 774 C C . GLU A 1 101 ? 1.587 -6.455 -7.898 1.00 61.81 101 GLU A C 1
ATOM 776 O O . GLU A 1 101 ? 1.518 -7.400 -7.118 1.00 61.81 101 GLU A O 1
ATOM 781 N N . LEU A 1 102 ? 1.704 -5.215 -7.418 1.00 57.28 102 LEU A N 1
ATOM 782 C CA . LEU A 1 102 ? 2.053 -4.944 -6.013 1.00 57.28 102 LEU A CA 1
ATOM 783 C C . LEU A 1 102 ? 0.936 -4.203 -5.241 1.00 57.28 102 LEU A C 1
ATOM 785 O O . LEU A 1 102 ? 1.207 -3.230 -4.552 1.00 57.28 102 LEU A O 1
ATOM 789 N N . GLY A 1 103 ? -0.322 -4.650 -5.323 1.00 58.66 103 GLY A N 1
ATOM 790 C CA . GLY A 1 103 ? -1.528 -3.996 -4.759 1.00 58.66 103 GLY A CA 1
ATOM 791 C C . GLY A 1 103 ? -1.323 -3.018 -3.572 1.00 58.66 103 GLY A C 1
ATOM 792 O O . GLY A 1 103 ? -1.337 -1.804 -3.781 1.00 58.66 103 GLY A O 1
ATOM 793 N N . PRO A 1 104 ? -1.109 -3.479 -2.325 1.00 50.34 104 PRO A N 1
ATOM 794 C CA . PRO A 1 104 ? -0.949 -2.590 -1.166 1.00 50.34 104 PRO A CA 1
ATOM 795 C C . PRO A 1 104 ? 0.453 -2.027 -0.979 1.00 50.34 104 PRO A C 1
ATOM 797 O O . PRO A 1 104 ? 0.602 -0.906 -0.493 1.00 50.34 104 PRO A O 1
ATOM 800 N N . ILE A 1 105 ? 1.478 -2.775 -1.386 1.00 57.50 105 ILE A N 1
ATOM 801 C CA . ILE A 1 105 ? 2.879 -2.356 -1.281 1.00 57.50 105 ILE A CA 1
ATOM 802 C C . ILE A 1 105 ? 3.122 -1.138 -2.207 1.00 57.50 105 ILE A C 1
ATOM 804 O O . ILE A 1 105 ? 3.943 -0.277 -1.897 1.00 57.50 105 ILE A O 1
ATOM 808 N N . LEU A 1 106 ? 2.320 -0.979 -3.274 1.00 47.09 106 LEU A N 1
ATOM 809 C CA . LEU A 1 106 ? 2.329 0.151 -4.215 1.00 47.09 106 LEU A CA 1
ATOM 810 C C . LEU A 1 106 ? 1.807 1.470 -3.700 1.00 47.09 106 LEU A C 1
ATOM 812 O O . LEU A 1 106 ? 2.205 2.488 -4.249 1.00 47.09 106 LEU A O 1
ATOM 816 N N . THR A 1 107 ? 0.989 1.510 -2.654 1.00 54.56 107 THR A N 1
ATOM 817 C CA . THR A 1 107 ? 0.600 2.807 -2.067 1.00 54.56 107 THR A CA 1
ATOM 818 C C . THR A 1 107 ? 1.829 3.616 -1.662 1.00 54.56 107 THR A C 1
ATOM 820 O O . THR A 1 107 ? 1.925 4.811 -1.930 1.00 54.56 107 THR A O 1
ATOM 823 N N . ALA A 1 108 ? 2.810 2.917 -1.101 1.00 49.28 108 ALA A N 1
ATOM 824 C CA . ALA A 1 108 ? 4.096 3.466 -0.753 1.00 49.28 108 ALA A CA 1
ATOM 825 C C . ALA A 1 108 ? 5.073 3.387 -1.947 1.00 49.28 108 ALA A C 1
ATOM 827 O O . ALA A 1 108 ? 5.699 4.384 -2.316 1.00 49.28 108 ALA A O 1
ATOM 828 N N . LEU A 1 109 ? 5.164 2.229 -2.617 1.00 45.00 109 LEU A N 1
ATOM 829 C CA . LEU A 1 109 ? 6.103 2.020 -3.722 1.00 45.00 109 LEU A CA 1
ATOM 830 C C . LEU A 1 109 ? 5.802 2.847 -4.976 1.00 45.00 109 LEU A C 1
ATOM 832 O O . LEU A 1 109 ? 6.734 3.050 -5.730 1.00 45.00 109 LEU A O 1
ATOM 836 N N . MET A 1 110 ? 4.597 3.362 -5.245 1.00 50.72 110 MET A N 1
ATOM 837 C CA . MET A 1 110 ? 4.317 4.169 -6.451 1.00 50.72 110 MET A CA 1
ATOM 838 C C . MET A 1 110 ? 5.183 5.427 -6.525 1.00 50.72 110 MET A C 1
ATOM 840 O O . MET A 1 110 ? 5.618 5.819 -7.611 1.00 50.72 110 MET A O 1
ATOM 844 N N . VAL A 1 111 ? 5.479 6.030 -5.370 1.00 46.59 111 VAL A N 1
ATOM 845 C CA . VAL A 1 111 ? 6.429 7.146 -5.270 1.00 46.59 111 VAL A CA 1
ATOM 846 C C . VAL A 1 111 ? 7.843 6.662 -5.623 1.00 46.59 111 VAL A C 1
ATOM 848 O O . VAL A 1 111 ? 8.567 7.335 -6.354 1.00 46.59 111 VAL A O 1
ATOM 851 N N . GLY A 1 112 ? 8.205 5.448 -5.198 1.00 44.94 112 GLY A N 1
ATOM 852 C CA . GLY A 1 112 ? 9.457 4.774 -5.551 1.00 44.94 112 GLY A CA 1
ATOM 853 C C . GLY A 1 112 ? 9.503 4.162 -6.960 1.00 44.94 112 GLY A C 1
ATOM 854 O O . GLY A 1 112 ? 10.584 3.998 -7.503 1.00 44.94 112 GLY A O 1
ATOM 855 N N . GLY A 1 113 ? 8.377 3.863 -7.610 1.00 46.34 113 GLY A N 1
ATOM 856 C CA . GLY A 1 113 ? 8.293 3.147 -8.890 1.00 46.34 113 GLY A CA 1
ATOM 857 C C . GLY A 1 113 ? 8.755 3.990 -10.076 1.00 46.34 113 GLY A C 1
ATOM 858 O O . GLY A 1 113 ? 9.302 3.462 -11.049 1.00 46.34 113 GLY A O 1
ATOM 859 N N . ARG A 1 114 ? 8.647 5.321 -9.961 1.00 49.72 114 ARG A N 1
ATOM 860 C CA . ARG A 1 114 ? 9.326 6.248 -10.880 1.00 49.72 114 ARG A CA 1
ATOM 861 C C . ARG A 1 114 ? 10.847 6.187 -10.725 1.00 49.72 114 ARG A C 1
ATOM 863 O O . ARG A 1 114 ? 11.557 6.216 -11.726 1.00 49.72 114 ARG A O 1
ATOM 870 N N . VAL A 1 115 ? 11.341 6.031 -9.496 1.00 50.16 115 VAL A N 1
ATOM 871 C CA . VAL A 1 115 ? 12.772 5.843 -9.204 1.00 50.16 115 VAL A CA 1
ATOM 872 C C . VAL A 1 115 ? 13.237 4.458 -9.681 1.00 50.16 115 VAL A C 1
ATOM 874 O O . VAL A 1 115 ? 14.263 4.354 -10.346 1.00 50.16 115 VAL A O 1
ATOM 877 N N . GLY A 1 116 ? 12.440 3.408 -9.453 1.00 51.84 116 GLY A N 1
ATOM 878 C CA . GLY A 1 116 ? 12.688 2.028 -9.886 1.00 51.84 116 GLY A CA 1
ATOM 879 C C . GLY A 1 116 ? 12.744 1.857 -11.406 1.00 51.84 116 GLY A C 1
ATOM 880 O O . GLY A 1 116 ? 13.599 1.130 -11.911 1.00 51.84 116 GLY A O 1
ATOM 881 N N . SER A 1 117 ? 11.908 2.585 -12.155 1.00 59.44 117 SER A N 1
ATOM 882 C CA . SER A 1 117 ? 12.000 2.634 -13.624 1.00 59.44 117 SER A CA 1
ATOM 883 C C . SER A 1 117 ? 13.306 3.289 -14.093 1.00 59.44 117 SER A C 1
ATOM 885 O O . SER A 1 117 ? 13.916 2.819 -15.051 1.00 59.44 117 SER A O 1
ATOM 887 N N . GLY A 1 118 ? 13.783 4.322 -13.389 1.00 58.81 118 GLY A N 1
ATOM 888 C CA . GLY A 1 118 ? 15.095 4.928 -13.643 1.00 58.81 118 GLY A CA 1
ATOM 889 C C . GLY A 1 118 ? 16.259 3.981 -13.332 1.00 58.81 118 GLY A C 1
ATOM 890 O O . GLY A 1 118 ? 17.202 3.878 -14.110 1.00 58.81 118 GLY A O 1
ATOM 891 N N . ILE A 1 119 ? 16.166 3.220 -12.242 1.00 62.94 119 ILE A N 1
ATOM 892 C CA . ILE A 1 119 ? 17.164 2.208 -11.865 1.00 62.94 119 ILE A CA 1
ATOM 893 C C . ILE A 1 119 ? 17.208 1.068 -12.893 1.00 62.94 119 ILE A C 1
ATOM 895 O O . ILE A 1 119 ? 18.286 0.654 -13.310 1.00 62.94 119 ILE A O 1
ATOM 899 N N . THR A 1 120 ? 16.047 0.611 -13.366 1.00 66.25 120 THR A N 1
ATOM 900 C CA . THR A 1 120 ? 15.933 -0.428 -14.405 1.00 66.25 120 THR A CA 1
ATOM 901 C C . THR A 1 120 ? 16.592 0.010 -15.714 1.00 66.25 120 THR A C 1
ATOM 903 O O . THR A 1 120 ? 17.302 -0.782 -16.335 1.00 66.25 120 THR A O 1
ATOM 906 N N . MET A 1 121 ? 16.415 1.275 -16.111 1.00 72.38 121 MET A N 1
ATOM 907 C CA . MET A 1 121 ? 17.099 1.870 -17.265 1.00 72.38 121 MET A CA 1
ATOM 908 C C . MET A 1 121 ? 18.626 1.832 -17.097 1.00 72.38 121 MET A C 1
ATOM 910 O O . MET A 1 121 ? 19.328 1.399 -18.008 1.00 72.38 121 MET A O 1
ATOM 914 N N . ILE A 1 122 ? 19.136 2.225 -15.924 1.00 72.06 122 ILE A N 1
ATOM 915 C CA . ILE A 1 122 ? 20.577 2.238 -15.623 1.00 72.06 122 ILE A CA 1
ATOM 916 C C . ILE A 1 122 ? 21.160 0.818 -15.660 1.00 72.06 122 ILE A C 1
ATOM 918 O O . ILE A 1 122 ? 22.183 0.590 -16.300 1.00 72.06 122 ILE A O 1
ATOM 922 N N . ILE A 1 123 ? 20.491 -0.156 -15.037 1.00 76.19 123 ILE A N 1
ATOM 923 C CA . ILE A 1 123 ? 20.931 -1.562 -15.027 1.00 76.19 123 ILE A CA 1
ATOM 924 C C . ILE A 1 123 ? 20.916 -2.147 -16.444 1.00 76.19 123 ILE A C 1
ATOM 926 O O . ILE A 1 123 ? 21.869 -2.802 -16.857 1.00 76.19 123 ILE A O 1
ATOM 930 N N . SER A 1 124 ? 19.864 -1.862 -17.218 1.00 69.50 124 SER A N 1
ATOM 931 C CA . SER A 1 124 ? 19.737 -2.309 -18.612 1.00 69.50 124 SER A CA 1
ATOM 932 C C . SER A 1 124 ? 20.844 -1.747 -19.509 1.00 69.50 124 SER A C 1
ATOM 934 O O . SER A 1 124 ? 21.316 -2.429 -20.418 1.00 69.50 124 SER A O 1
ATOM 936 N N . GLN A 1 125 ? 21.282 -0.515 -19.246 1.00 78.12 125 GLN A N 1
ATOM 937 C CA . GLN A 1 125 ? 22.398 0.100 -19.954 1.00 78.12 125 GLN A CA 1
ATOM 938 C C . GLN A 1 125 ? 23.736 -0.542 -19.562 1.00 78.12 125 GLN A C 1
ATOM 940 O O . GLN A 1 125 ? 24.516 -0.892 -20.444 1.00 78.12 125 GLN A O 1
ATOM 945 N N . ILE A 1 126 ? 24.001 -0.695 -18.260 1.00 80.00 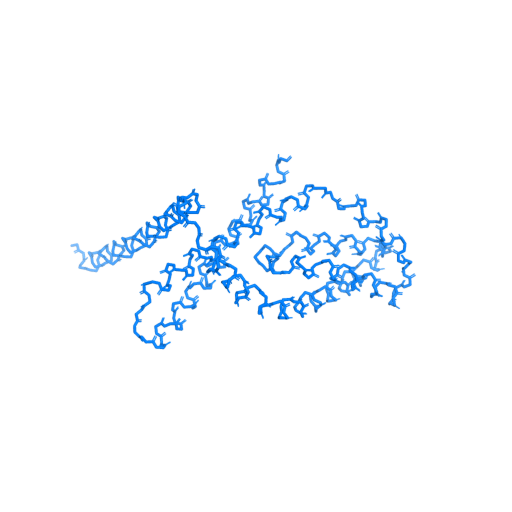126 ILE A N 1
ATOM 946 C CA . ILE A 1 126 ? 25.300 -1.158 -17.746 1.00 80.00 126 ILE A CA 1
ATOM 947 C C . ILE A 1 126 ? 25.537 -2.642 -18.052 1.00 80.00 126 ILE A C 1
ATOM 949 O O . ILE A 1 126 ? 26.621 -2.992 -18.509 1.00 80.00 126 ILE A O 1
ATOM 953 N N . GLU A 1 127 ? 24.547 -3.512 -17.835 1.00 76.38 127 GLU A N 1
ATOM 954 C CA . GLU A 1 127 ? 24.726 -4.960 -18.036 1.00 76.38 127 GLU A CA 1
ATOM 955 C C . GLU A 1 127 ? 24.441 -5.420 -19.469 1.00 76.38 127 GLU A C 1
ATOM 957 O O . GLU A 1 127 ? 25.068 -6.360 -19.958 1.00 76.38 127 GLU A O 1
ATOM 962 N N . PHE A 1 128 ? 23.487 -4.785 -20.158 1.00 71.06 128 PHE A N 1
ATOM 963 C CA . PHE A 1 128 ? 22.976 -5.290 -21.438 1.00 71.06 128 PHE A CA 1
ATOM 964 C C . PHE A 1 128 ? 23.247 -4.367 -22.630 1.00 71.06 128 PHE A C 1
ATOM 966 O O . PHE A 1 128 ? 22.905 -4.737 -23.754 1.00 71.06 128 PHE A O 1
ATOM 973 N N . GLY A 1 129 ? 23.864 -3.198 -22.416 1.00 73.75 129 GLY A N 1
ATOM 974 C CA . GLY A 1 129 ? 24.230 -2.261 -23.483 1.00 73.75 129 GLY A CA 1
ATOM 975 C C . GLY A 1 129 ? 23.033 -1.634 -24.205 1.00 73.75 129 GLY A C 1
ATOM 976 O O . GLY A 1 129 ? 23.173 -1.155 -25.330 1.00 73.75 129 GLY A O 1
ATOM 977 N N . ILE A 1 130 ? 21.842 -1.655 -23.598 1.00 75.25 130 ILE A N 1
ATOM 978 C CA . ILE A 1 130 ? 20.630 -1.092 -24.201 1.00 75.25 130 ILE A CA 1
ATOM 979 C C . ILE A 1 130 ? 20.689 0.436 -24.102 1.00 75.25 130 ILE A C 1
ATOM 981 O O . ILE A 1 130 ? 20.888 0.992 -23.023 1.00 75.25 130 ILE A O 1
ATOM 985 N N . SER A 1 131 ? 20.486 1.125 -25.230 1.00 76.25 131 SER A N 1
ATOM 986 C CA . SER A 1 131 ? 20.441 2.590 -25.268 1.00 76.25 131 SER A CA 1
ATOM 987 C C . SER A 1 131 ? 19.277 3.134 -24.419 1.00 76.25 131 SER A C 1
ATOM 989 O O . SER A 1 131 ? 18.132 2.716 -24.637 1.00 76.25 131 SER A O 1
ATOM 991 N N . PRO A 1 132 ? 19.516 4.108 -23.516 1.00 70.31 132 PRO A N 1
ATOM 992 C CA . PRO A 1 132 ? 18.471 4.739 -22.702 1.00 70.31 132 PRO A CA 1
ATOM 993 C C . PRO A 1 132 ? 17.308 5.307 -23.522 1.00 70.31 132 PRO A C 1
ATOM 995 O O . PRO A 1 132 ? 16.160 5.270 -23.088 1.00 70.31 132 PRO A O 1
ATOM 998 N N . TYR A 1 133 ? 17.585 5.780 -24.740 1.00 74.56 133 TYR A N 1
ATOM 999 C CA . TYR A 1 133 ? 16.568 6.331 -25.638 1.00 74.56 133 TYR A CA 1
ATOM 1000 C C . TYR A 1 133 ? 15.572 5.265 -26.123 1.00 74.56 133 TYR A C 1
ATOM 1002 O O . TYR A 1 133 ? 14.369 5.517 -26.157 1.00 74.56 133 TYR A O 1
ATOM 1010 N N . ALA A 1 134 ? 16.048 4.054 -26.436 1.00 69.62 134 ALA A N 1
ATOM 1011 C CA . ALA A 1 134 ? 15.192 2.941 -26.860 1.00 69.62 134 ALA A CA 1
ATOM 1012 C C . ALA A 1 134 ? 14.311 2.421 -25.708 1.00 69.62 134 ALA A C 1
ATOM 1014 O O . ALA A 1 134 ? 13.165 2.014 -25.916 1.00 69.62 134 ALA A O 1
ATOM 1015 N N . TYR A 1 135 ? 14.833 2.484 -24.482 1.00 69.88 135 TYR A N 1
ATOM 1016 C CA . TYR A 1 135 ? 14.082 2.193 -23.266 1.00 69.88 135 TYR A CA 1
ATOM 1017 C C . TYR A 1 135 ? 12.951 3.209 -23.054 1.00 69.88 135 TYR A C 1
ATOM 1019 O O . TYR A 1 135 ? 11.806 2.823 -22.827 1.00 69.88 135 TYR A O 1
ATOM 1027 N N . TYR A 1 136 ? 13.256 4.504 -23.179 1.00 68.06 136 TYR A N 1
ATOM 1028 C CA . TYR A 1 136 ? 12.303 5.586 -22.926 1.00 68.06 136 TYR A CA 1
ATOM 1029 C C . TYR A 1 136 ? 11.098 5.551 -23.882 1.00 68.06 136 TYR A C 1
ATOM 1031 O O . TYR A 1 136 ? 9.956 5.650 -23.431 1.00 68.06 136 TYR A O 1
ATOM 1039 N N . ASP A 1 137 ? 11.336 5.332 -25.182 1.00 73.25 137 ASP A N 1
ATOM 1040 C CA . ASP A 1 137 ? 10.260 5.232 -26.184 1.00 73.25 137 ASP A CA 1
ATOM 1041 C C . ASP A 1 137 ? 9.360 4.008 -25.941 1.00 73.25 137 ASP A C 1
ATOM 1043 O O . ASP A 1 137 ? 8.136 4.081 -26.061 1.00 73.25 137 ASP A O 1
ATOM 1047 N N . SER A 1 138 ? 9.956 2.891 -25.514 1.00 66.75 138 SER A N 1
ATOM 1048 C CA . SER A 1 138 ? 9.218 1.670 -25.178 1.00 66.75 138 SER A CA 1
ATOM 1049 C C . SER A 1 138 ? 8.353 1.868 -23.929 1.00 66.75 138 SER A C 1
ATOM 1051 O O . SER A 1 138 ? 7.183 1.499 -23.917 1.00 66.75 138 SER A O 1
ATOM 1053 N N . VAL A 1 139 ? 8.880 2.508 -22.884 1.00 65.88 139 VAL A N 1
ATOM 1054 C CA . VAL A 1 139 ? 8.113 2.773 -21.658 1.00 65.88 139 VAL A CA 1
ATOM 1055 C C . VAL A 1 139 ? 6.909 3.669 -21.944 1.00 65.88 139 VAL A C 1
ATOM 1057 O O . VAL A 1 139 ? 5.803 3.321 -21.542 1.00 65.88 139 VAL A O 1
ATOM 1060 N N . ILE A 1 140 ? 7.082 4.772 -22.678 1.00 66.25 140 ILE A N 1
ATOM 1061 C CA . ILE A 1 140 ? 5.986 5.718 -22.945 1.00 66.25 140 ILE A CA 1
ATOM 1062 C C . ILE A 1 140 ? 4.918 5.125 -23.872 1.00 66.25 140 ILE A C 1
ATOM 1064 O O . ILE A 1 140 ? 3.735 5.381 -23.667 1.00 66.25 140 ILE A O 1
ATOM 1068 N N . LYS A 1 141 ? 5.292 4.298 -24.857 1.00 65.56 141 LYS A N 1
ATOM 1069 C CA . LYS A 1 141 ? 4.310 3.634 -25.735 1.00 65.56 141 LYS A CA 1
ATOM 1070 C C . LYS A 1 141 ? 3.460 2.585 -25.024 1.00 65.56 141 LYS A C 1
ATOM 1072 O O . LYS A 1 141 ? 2.314 2.376 -25.417 1.00 65.56 141 LYS A O 1
ATOM 1077 N N . PHE A 1 142 ? 4.016 1.901 -24.026 1.00 65.06 142 PHE A N 1
ATOM 1078 C CA . PHE A 1 142 ? 3.329 0.806 -23.338 1.00 65.06 142 PHE A CA 1
ATOM 1079 C C . PHE A 1 142 ? 2.622 1.233 -22.043 1.00 65.06 142 PHE A C 1
ATOM 1081 O O . PHE A 1 142 ? 1.691 0.544 -21.626 1.00 65.06 142 PHE A O 1
ATOM 1088 N N . LEU A 1 143 ? 2.998 2.367 -21.437 1.00 62.03 143 LEU A N 1
ATOM 1089 C CA . LEU A 1 143 ? 2.248 2.986 -20.339 1.00 62.03 143 LEU A CA 1
ATOM 1090 C C . LEU A 1 143 ? 0.976 3.644 -20.884 1.00 62.03 143 LEU A C 1
ATOM 1092 O O . LEU A 1 143 ? 1.006 4.746 -21.431 1.00 62.03 143 LEU A O 1
ATOM 1096 N N . LYS A 1 144 ? -0.171 2.981 -20.719 1.00 68.12 144 LYS A N 1
ATOM 1097 C CA . LYS A 1 144 ? -1.467 3.595 -21.026 1.00 68.12 144 LYS A CA 1
ATOM 1098 C C . LYS A 1 144 ? -1.921 4.470 -19.860 1.00 68.12 144 LYS A C 1
ATOM 1100 O O . LYS A 1 144 ? -1.678 4.155 -18.697 1.00 68.12 144 LYS A O 1
ATOM 1105 N N . MET A 1 145 ? -2.679 5.529 -20.160 1.00 67.50 145 MET A N 1
ATOM 1106 C CA . MET A 1 145 ? -3.315 6.355 -19.121 1.00 67.50 145 MET A CA 1
ATOM 1107 C C . MET A 1 145 ? -4.201 5.520 -18.182 1.00 67.50 145 MET A C 1
ATOM 1109 O O . MET A 1 145 ? -4.269 5.807 -16.989 1.00 67.50 145 MET A O 1
ATOM 1113 N N . SER A 1 146 ? -4.808 4.441 -18.686 1.00 67.94 146 SER A N 1
ATOM 1114 C CA . SER A 1 146 ? -5.607 3.501 -17.891 1.00 67.94 146 SER A CA 1
ATOM 1115 C C . SER A 1 146 ? -4.816 2.833 -16.758 1.00 67.94 146 SER A C 1
ATOM 1117 O O . SER A 1 146 ? -5.367 2.625 -15.680 1.00 67.94 146 SER A O 1
ATOM 1119 N N . ASP A 1 147 ? -3.524 2.545 -16.953 1.00 71.50 147 ASP A N 1
ATOM 1120 C CA . ASP A 1 147 ? -2.682 1.917 -15.926 1.00 71.50 147 ASP A CA 1
ATOM 1121 C C . ASP A 1 147 ? -2.396 2.887 -14.765 1.00 71.50 147 ASP A C 1
ATOM 1123 O O . ASP A 1 147 ? -2.400 2.495 -13.597 1.00 71.50 147 ASP A O 1
ATOM 1127 N N . ILE A 1 148 ? -2.227 4.177 -15.073 1.00 72.12 148 ILE A N 1
ATOM 1128 C CA . ILE A 1 148 ? -2.015 5.226 -14.067 1.00 72.12 148 ILE A CA 1
ATOM 1129 C C . ILE A 1 148 ? -3.298 5.470 -13.263 1.00 72.12 148 ILE A C 1
ATOM 1131 O O . ILE A 1 148 ? -3.250 5.503 -12.032 1.00 72.12 148 ILE A O 1
ATOM 1135 N N . PHE A 1 149 ? -4.448 5.609 -13.934 1.00 75.06 149 PHE A N 1
ATOM 1136 C CA . PHE A 1 149 ? -5.734 5.819 -13.258 1.00 75.06 149 PHE A CA 1
ATOM 1137 C C . PHE A 1 149 ? -6.121 4.631 -12.366 1.00 75.06 149 PHE A C 1
ATOM 1139 O O . PHE A 1 149 ? -6.531 4.840 -11.223 1.00 75.06 149 PHE A O 1
ATOM 1146 N N . SER A 1 150 ? -5.924 3.399 -12.847 1.00 73.62 150 SER A N 1
ATOM 1147 C CA . SER A 1 150 ? -6.140 2.174 -12.064 1.00 73.62 150 SER A CA 1
ATOM 1148 C C . SER A 1 150 ? -5.265 2.140 -10.810 1.00 73.62 150 SER A C 1
ATOM 1150 O O . SER A 1 150 ? -5.755 1.890 -9.707 1.00 73.62 150 SER A O 1
ATOM 1152 N N . GLY A 1 151 ? -3.982 2.483 -10.936 1.00 72.62 151 GLY A N 1
ATOM 1153 C CA . GLY A 1 151 ? -3.066 2.480 -9.801 1.00 72.62 151 GLY A CA 1
ATOM 1154 C C . GLY A 1 151 ? -3.351 3.571 -8.752 1.00 72.62 151 GLY A C 1
ATOM 1155 O O . GLY A 1 151 ? -3.291 3.301 -7.550 1.00 72.62 151 GLY A O 1
ATOM 1156 N N . ILE A 1 152 ? -3.747 4.780 -9.168 1.00 76.81 152 ILE A N 1
ATOM 1157 C CA . ILE A 1 152 ? -4.175 5.838 -8.230 1.00 76.81 152 ILE A CA 1
ATOM 1158 C C . ILE A 1 152 ? -5.481 5.435 -7.526 1.00 76.81 152 ILE A C 1
ATOM 1160 O O . ILE A 1 152 ? -5.591 5.553 -6.307 1.00 76.81 152 ILE A O 1
ATOM 1164 N N . GLY A 1 153 ? -6.459 4.908 -8.269 1.00 77.12 153 GLY A N 1
ATOM 1165 C CA . GLY A 1 153 ? -7.734 4.471 -7.697 1.00 77.12 153 GLY A CA 1
ATOM 1166 C C . GLY A 1 153 ? -7.564 3.360 -6.657 1.00 77.12 153 GLY A C 1
ATOM 1167 O O . GLY A 1 153 ? -8.092 3.452 -5.548 1.00 77.12 153 GLY A O 1
ATOM 1168 N N . LYS A 1 154 ? -6.761 2.340 -6.979 1.00 78.38 154 LYS A N 1
ATOM 1169 C CA . LYS A 1 154 ? -6.442 1.244 -6.055 1.00 78.38 154 LYS A CA 1
ATOM 1170 C C . LYS A 1 154 ? -5.696 1.718 -4.810 1.00 78.38 154 LYS A C 1
ATOM 1172 O O . LYS A 1 154 ? -6.031 1.302 -3.704 1.00 78.38 154 LYS A O 1
ATOM 1177 N N . SER A 1 155 ? -4.705 2.596 -4.968 1.00 78.88 155 SER A N 1
ATOM 1178 C CA . SER A 1 155 ? -3.896 3.064 -3.837 1.00 78.88 155 SER A CA 1
ATOM 1179 C C . SER A 1 155 ? -4.720 3.854 -2.812 1.00 78.88 155 SER A C 1
ATOM 1181 O O . SER A 1 155 ? -4.580 3.624 -1.609 1.00 78.88 155 SER A O 1
ATOM 1183 N N . LEU A 1 156 ? -5.653 4.698 -3.265 1.00 82.00 156 LEU A N 1
ATOM 1184 C CA . LEU A 1 156 ? -6.615 5.368 -2.383 1.00 82.00 156 LEU A CA 1
ATOM 1185 C C . LEU A 1 156 ? -7.500 4.365 -1.631 1.00 82.00 156 LEU A C 1
ATOM 1187 O O . LEU A 1 156 ? -7.691 4.496 -0.421 1.00 82.00 156 LEU A O 1
ATOM 1191 N N . PHE A 1 157 ? -8.001 3.339 -2.325 1.00 85.06 157 PHE A N 1
ATOM 1192 C CA . PHE A 1 157 ? -8.841 2.308 -1.718 1.00 85.06 157 PHE A CA 1
ATOM 1193 C C . PHE A 1 157 ? -8.092 1.509 -0.640 1.00 85.06 157 PHE A C 1
ATOM 1195 O O . PHE A 1 157 ? -8.593 1.346 0.473 1.00 85.06 157 PHE A O 1
ATOM 1202 N N . PHE A 1 158 ? -6.869 1.056 -0.923 1.00 83.25 158 PHE A N 1
ATOM 1203 C CA . PHE A 1 158 ? -6.073 0.308 0.053 1.00 83.25 158 PHE A CA 1
ATOM 1204 C C . PHE A 1 158 ? -5.672 1.168 1.253 1.00 83.25 158 PHE A C 1
ATOM 1206 O O . PHE A 1 158 ? -5.758 0.696 2.385 1.00 83.25 158 PHE A O 1
ATOM 1213 N N . GLY A 1 159 ? -5.309 2.437 1.034 1.00 83.62 159 GLY A N 1
ATOM 1214 C CA . GLY A 1 159 ? -5.030 3.378 2.120 1.00 83.62 159 GLY A CA 1
ATOM 1215 C C . GLY A 1 159 ? -6.228 3.559 3.058 1.00 83.62 159 GLY A C 1
ATOM 1216 O O . GLY A 1 159 ? -6.067 3.530 4.278 1.00 83.62 159 GLY A O 1
ATOM 1217 N N . PHE A 1 160 ? -7.438 3.658 2.501 1.00 86.31 160 PHE A N 1
ATOM 1218 C CA . PHE A 1 160 ? -8.678 3.746 3.274 1.00 86.31 160 PHE A CA 1
ATOM 1219 C C . PHE A 1 160 ? -8.948 2.480 4.102 1.00 86.31 160 PHE A C 1
ATOM 1221 O O . PHE A 1 160 ? -9.249 2.575 5.292 1.00 86.31 160 PHE A O 1
ATOM 1228 N N . VAL A 1 161 ? -8.772 1.294 3.508 1.00 86.81 161 VAL A N 1
ATOM 1229 C CA . VAL A 1 161 ? -8.918 0.007 4.210 1.00 86.81 161 VAL A CA 1
ATOM 1230 C C . VAL A 1 161 ? -7.926 -0.110 5.370 1.00 86.81 161 VAL A C 1
ATOM 1232 O O . VAL A 1 161 ? -8.328 -0.448 6.483 1.00 86.81 161 VAL A O 1
ATOM 1235 N N . ILE A 1 162 ? -6.644 0.196 5.136 1.00 87.75 162 ILE A N 1
ATOM 1236 C CA . ILE A 1 162 ? -5.598 0.142 6.169 1.00 87.75 162 ILE A CA 1
ATOM 1237 C C . ILE A 1 162 ? -5.945 1.086 7.325 1.00 87.75 162 ILE A C 1
ATOM 1239 O O . ILE A 1 162 ? -5.873 0.681 8.486 1.00 87.75 162 ILE A O 1
ATOM 1243 N N . ALA A 1 163 ? -6.361 2.317 7.013 1.00 86.75 163 ALA A N 1
ATOM 1244 C CA . ALA A 1 163 ? -6.718 3.313 8.016 1.00 86.75 163 ALA A CA 1
ATOM 1245 C C . ALA A 1 163 ? -7.904 2.856 8.877 1.00 86.75 163 ALA A C 1
ATOM 1247 O O . ALA A 1 163 ? -7.814 2.888 10.101 1.00 86.75 163 ALA A O 1
ATOM 1248 N N . ILE A 1 164 ? -8.990 2.372 8.267 1.00 87.50 164 ILE A N 1
ATOM 1249 C CA . ILE A 1 164 ? -10.177 1.934 9.015 1.00 87.50 164 ILE A CA 1
ATOM 1250 C C . ILE A 1 164 ? -9.873 0.723 9.885 1.00 87.50 164 ILE A C 1
ATOM 1252 O O . ILE A 1 164 ? -10.222 0.726 11.064 1.00 87.50 164 ILE A O 1
ATOM 1256 N N . VAL A 1 165 ? -9.240 -0.312 9.329 1.00 85.75 165 VAL A N 1
ATOM 1257 C CA . VAL A 1 165 ? -8.968 -1.540 10.086 1.00 85.75 165 VA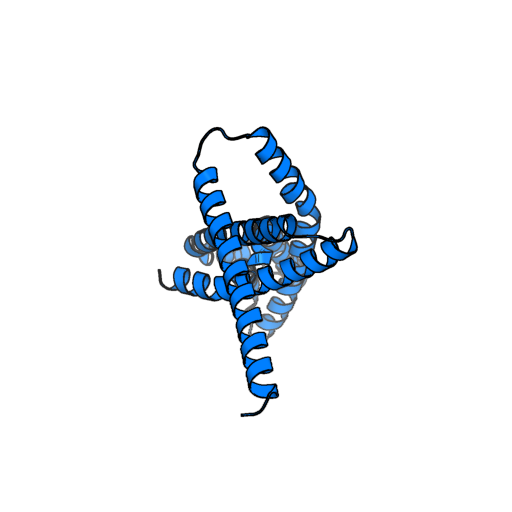L A CA 1
ATOM 1258 C C . VAL A 1 165 ? -7.980 -1.254 11.218 1.00 85.75 165 VAL A C 1
ATOM 1260 O O . VAL A 1 165 ? -8.199 -1.714 12.337 1.00 85.75 165 VAL A O 1
ATOM 1263 N N . GLY A 1 166 ? -6.955 -0.432 10.968 1.00 83.06 166 GLY A N 1
ATOM 1264 C CA . GLY A 1 166 ? -6.002 0.003 11.990 1.00 83.06 166 GLY A CA 1
ATOM 1265 C C . GLY A 1 166 ? -6.648 0.840 13.095 1.00 83.06 166 GLY A C 1
ATOM 1266 O O . GLY A 1 166 ? -6.433 0.567 14.274 1.00 83.06 166 GLY A O 1
ATOM 1267 N N . CYS A 1 167 ? -7.496 1.811 12.742 1.00 86.75 167 CYS A N 1
ATOM 1268 C CA . CYS A 1 167 ? -8.233 2.605 13.724 1.00 86.75 167 CYS A CA 1
ATOM 1269 C C . CYS A 1 167 ? -9.215 1.747 14.528 1.00 86.75 167 CYS A C 1
ATOM 1271 O O . CYS A 1 167 ? -9.284 1.887 15.746 1.00 86.75 167 CYS A O 1
ATOM 1273 N N . TYR A 1 168 ? -9.952 0.845 13.873 1.00 87.94 168 TYR A N 1
ATOM 1274 C CA . TYR A 1 168 ? -10.915 -0.022 14.545 1.00 87.94 168 TYR A CA 1
ATOM 1275 C C . TYR A 1 168 ? -10.231 -0.922 15.573 1.00 87.94 168 TYR A C 1
ATOM 1277 O O . TYR A 1 168 ? -10.625 -0.929 16.737 1.00 87.94 168 TYR A O 1
ATOM 1285 N N . GLN A 1 169 ? -9.167 -1.617 15.164 1.00 84.06 169 GLN A N 1
ATOM 1286 C CA . GLN A 1 169 ? -8.396 -2.495 16.042 1.00 84.06 169 GLN A CA 1
ATOM 1287 C C . GLN A 1 169 ? -7.729 -1.715 17.181 1.00 84.06 169 GLN A C 1
ATOM 1289 O O . GLN A 1 169 ? -7.785 -2.144 18.332 1.00 84.06 169 GLN A O 1
ATOM 1294 N N . GLY A 1 170 ? -7.193 -0.523 16.900 1.00 83.62 170 GLY A N 1
ATOM 1295 C CA . GLY A 1 170 ? -6.632 0.361 17.923 1.00 83.62 170 GLY A CA 1
ATOM 1296 C C . GLY A 1 170 ? -7.646 0.799 18.987 1.00 83.62 170 GLY A C 1
ATOM 1297 O O . GLY A 1 170 ? -7.289 0.886 20.157 1.00 83.62 170 GLY A O 1
ATOM 1298 N N . MET A 1 171 ? -8.915 1.018 18.618 1.00 86.44 171 MET A N 1
ATOM 1299 C CA . MET A 1 171 ? -9.974 1.414 19.562 1.00 86.44 171 MET A CA 1
ATOM 1300 C C . MET A 1 171 ? -10.471 0.270 20.453 1.00 86.44 171 MET A C 1
ATOM 1302 O O . MET A 1 171 ? -10.910 0.526 21.571 1.00 86.44 171 MET A O 1
ATOM 1306 N N . ILE A 1 172 ? -10.431 -0.974 19.969 1.00 84.62 172 ILE A N 1
ATOM 1307 C CA . ILE A 1 172 ? -10.880 -2.151 20.735 1.00 84.62 172 ILE A CA 1
ATOM 1308 C C . ILE A 1 172 ? -9.743 -2.852 21.489 1.00 84.62 172 ILE A C 1
ATOM 1310 O O . ILE A 1 172 ? -9.997 -3.793 22.240 1.00 84.62 172 ILE A O 1
ATOM 1314 N N . THR A 1 173 ? -8.497 -2.415 21.289 1.00 83.00 173 THR A N 1
ATOM 1315 C CA . THR A 1 173 ? -7.323 -3.000 21.941 1.00 83.00 173 THR A CA 1
ATOM 1316 C C . THR A 1 173 ? -7.405 -2.819 23.459 1.00 83.00 173 THR A C 1
ATOM 1318 O O . THR A 1 173 ? -7.628 -1.721 23.965 1.00 83.00 173 THR A O 1
ATOM 1321 N N . SER A 1 174 ? -7.152 -3.895 24.202 1.00 83.88 174 SER A N 1
ATOM 1322 C CA . SER A 1 174 ? -7.126 -3.908 25.669 1.00 83.88 174 SER A CA 1
ATOM 1323 C C . SER A 1 174 ? -5.949 -4.740 26.179 1.00 83.88 174 SER A C 1
ATOM 1325 O O . SER A 1 174 ? -5.519 -5.655 25.484 1.00 83.88 174 SER A O 1
ATOM 1327 N N . GLY A 1 175 ? -5.458 -4.476 27.395 1.00 79.31 175 GLY A N 1
ATOM 1328 C CA . GLY A 1 175 ? -4.445 -5.332 28.037 1.00 79.31 175 GLY A CA 1
ATOM 1329 C C . GLY A 1 175 ? -2.987 -4.874 27.900 1.00 79.31 175 GLY A C 1
ATOM 1330 O O . GLY A 1 175 ? -2.082 -5.702 27.930 1.00 79.31 175 GLY A O 1
ATOM 1331 N N . GLY A 1 176 ? -2.729 -3.568 27.766 1.00 84.94 176 GLY A N 1
ATOM 1332 C CA . GLY A 1 176 ? -1.365 -3.023 27.795 1.00 84.94 176 GLY A CA 1
ATOM 1333 C C . GLY A 1 176 ? -0.521 -3.404 26.571 1.00 84.94 176 GLY A C 1
ATOM 1334 O O . GLY A 1 176 ? -1.039 -3.536 25.465 1.00 84.94 176 GLY A O 1
ATOM 1335 N N . THR A 1 177 ? 0.792 -3.552 26.753 1.00 82.44 177 THR A N 1
ATOM 1336 C CA . THR A 1 177 ? 1.763 -3.767 25.661 1.00 82.44 177 THR A CA 1
ATOM 1337 C C . THR A 1 177 ? 1.554 -5.078 24.894 1.00 82.44 177 THR A C 1
ATOM 1339 O O . THR A 1 177 ? 1.741 -5.104 23.679 1.00 82.44 177 THR A O 1
ATOM 1342 N N . GLU A 1 178 ? 1.114 -6.147 25.562 1.00 84.81 178 GLU A N 1
ATOM 1343 C CA . GLU A 1 178 ? 0.828 -7.445 24.931 1.00 84.81 178 GLU A CA 1
ATOM 1344 C C . GLU A 1 178 ? -0.428 -7.386 24.047 1.00 84.81 178 GLU A C 1
ATOM 1346 O O . GLU A 1 178 ? -0.425 -7.858 22.907 1.00 84.81 178 GLU A O 1
ATOM 1351 N N . GLY A 1 179 ? -1.474 -6.703 24.527 1.00 81.00 179 GLY A N 1
ATOM 1352 C CA . GLY A 1 179 ? -2.702 -6.472 23.766 1.00 81.00 179 GLY A CA 1
ATOM 1353 C C . GLY A 1 179 ? -2.474 -5.669 22.484 1.00 81.00 179 GLY A C 1
ATOM 1354 O O . GLY A 1 179 ? -3.074 -5.973 21.449 1.00 81.00 179 GLY A O 1
ATOM 1355 N N . VAL A 1 180 ? -1.567 -4.685 22.521 1.00 80.19 180 VAL A N 1
ATOM 1356 C CA . VAL A 1 180 ? -1.171 -3.904 21.334 1.00 80.19 180 VAL A CA 1
ATOM 1357 C C . VAL A 1 180 ? -0.463 -4.786 20.307 1.00 80.19 180 VAL A C 1
ATOM 1359 O O . VAL A 1 180 ? -0.767 -4.689 19.117 1.00 80.19 180 VAL A O 1
ATOM 1362 N N . GLY A 1 181 ? 0.430 -5.681 20.742 1.00 74.19 181 GLY A N 1
ATOM 1363 C CA . GLY A 1 181 ? 1.105 -6.630 19.853 1.00 74.19 181 GLY A CA 1
ATOM 1364 C C . GLY A 1 181 ? 0.116 -7.543 19.124 1.00 74.19 181 GLY A C 1
ATOM 1365 O O . GLY A 1 181 ? 0.105 -7.584 17.894 1.00 74.19 181 GLY A O 1
ATOM 1366 N N . LEU A 1 182 ? -0.780 -8.194 19.875 1.00 83.56 182 LEU A N 1
ATOM 1367 C CA . LEU A 1 182 ? -1.815 -9.077 19.322 1.00 83.56 182 LEU A CA 1
ATOM 1368 C C . LEU A 1 182 ? -2.737 -8.346 18.340 1.00 83.56 182 LEU A C 1
ATOM 1370 O O . LEU A 1 182 ? -2.967 -8.824 17.228 1.00 83.56 182 LEU A O 1
ATOM 1374 N N . SER A 1 183 ? -3.218 -7.161 18.715 1.00 78.75 183 SER A N 1
ATOM 1375 C CA . SER A 1 183 ? -4.121 -6.372 17.869 1.00 78.75 183 SER A CA 1
ATOM 1376 C C . SER A 1 183 ? -3.420 -5.891 16.598 1.00 78.75 183 SER A C 1
ATOM 1378 O O . SER A 1 183 ? -4.025 -5.876 15.526 1.00 78.75 183 SER A O 1
ATOM 1380 N N . THR A 1 184 ? -2.119 -5.590 16.671 1.00 80.56 184 THR A N 1
ATOM 1381 C CA . THR A 1 184 ? -1.300 -5.258 15.495 1.00 80.56 184 THR A CA 1
ATOM 1382 C C . THR A 1 184 ? -1.185 -6.453 14.550 1.00 80.56 184 THR A C 1
ATOM 1384 O O . THR A 1 184 ? -1.412 -6.303 13.351 1.00 80.56 184 THR A O 1
ATOM 1387 N N . THR A 1 185 ? -0.910 -7.658 15.057 1.00 82.56 185 THR A N 1
ATOM 1388 C CA . THR A 1 185 ? -0.844 -8.866 14.220 1.00 82.56 185 THR A CA 1
ATOM 1389 C C . THR A 1 185 ? -2.187 -9.164 13.552 1.00 82.56 185 THR A C 1
ATOM 1391 O O . THR A 1 185 ? -2.229 -9.400 12.344 1.00 82.56 185 THR A O 1
ATOM 1394 N N . VAL A 1 186 ? -3.297 -9.083 14.297 1.00 80.69 186 VAL A N 1
ATOM 1395 C CA . VAL A 1 186 ? -4.648 -9.277 13.741 1.00 80.69 186 VAL A CA 1
ATOM 1396 C C . VAL A 1 186 ? -4.969 -8.209 12.692 1.00 80.69 186 VAL A C 1
ATOM 1398 O O . VAL A 1 186 ? -5.535 -8.535 11.646 1.00 80.69 186 VAL A O 1
ATOM 1401 N N . THR A 1 187 ? -4.557 -6.957 12.919 1.00 83.44 187 THR A N 1
ATOM 1402 C CA . THR A 1 187 ? -4.681 -5.864 11.941 1.00 83.44 187 THR A CA 1
ATOM 1403 C C . THR A 1 187 ? -3.950 -6.212 10.650 1.00 83.44 187 THR A C 1
ATOM 1405 O O . THR A 1 187 ? -4.570 -6.205 9.591 1.00 83.44 187 THR A O 1
ATOM 1408 N N . VAL A 1 188 ? -2.663 -6.573 10.723 1.00 82.69 188 VAL A N 1
ATOM 1409 C CA . VAL A 1 188 ? -1.836 -6.878 9.543 1.00 82.69 188 VAL A CA 1
ATOM 1410 C C . VAL A 1 188 ? -2.398 -8.064 8.761 1.00 82.69 188 VAL A C 1
ATOM 1412 O O . VAL A 1 188 ? -2.504 -7.988 7.537 1.00 82.69 188 VAL A O 1
ATOM 1415 N N . VAL A 1 189 ? -2.815 -9.136 9.440 1.00 82.56 189 VAL A N 1
ATOM 1416 C CA . VAL A 1 189 ? -3.408 -10.316 8.788 1.00 82.56 189 VAL A CA 1
ATOM 1417 C C . VAL A 1 189 ? -4.739 -9.964 8.116 1.00 82.56 189 VAL A C 1
ATOM 1419 O O . VAL A 1 189 ? -4.938 -10.290 6.945 1.00 82.56 189 VAL A O 1
ATOM 1422 N N . THR A 1 190 ? -5.626 -9.250 8.815 1.00 83.38 190 THR A N 1
ATOM 1423 C CA . THR A 1 190 ? -6.936 -8.845 8.277 1.00 83.38 190 THR A CA 1
ATOM 1424 C C . THR A 1 190 ? -6.772 -7.938 7.061 1.00 83.38 190 THR A C 1
ATOM 1426 O O . THR A 1 190 ? -7.379 -8.179 6.020 1.00 83.38 190 THR A O 1
ATOM 1429 N N . VAL A 1 191 ? -5.913 -6.923 7.170 1.00 83.69 191 VAL A N 1
ATOM 1430 C CA . VAL A 1 191 ? -5.581 -5.990 6.089 1.00 83.69 191 VAL A CA 1
ATOM 1431 C C . VAL A 1 191 ? -5.042 -6.751 4.877 1.00 83.69 191 VAL A C 1
ATOM 1433 O O . VAL A 1 191 ? -5.556 -6.571 3.776 1.00 83.69 191 VAL A O 1
ATOM 1436 N N . SER A 1 192 ? -4.086 -7.663 5.080 1.00 82.38 192 SER A N 1
ATOM 1437 C CA . SER A 1 192 ? -3.487 -8.458 3.999 1.00 82.38 192 SER A CA 1
ATOM 1438 C C . SER A 1 192 ? -4.532 -9.276 3.233 1.00 82.38 192 SER A C 1
ATOM 1440 O O . SER A 1 192 ? -4.556 -9.240 2.005 1.00 82.38 192 SER A O 1
ATOM 1442 N N . ILE A 1 193 ? -5.441 -9.958 3.938 1.00 85.75 193 ILE A N 1
ATOM 1443 C CA . ILE A 1 193 ? -6.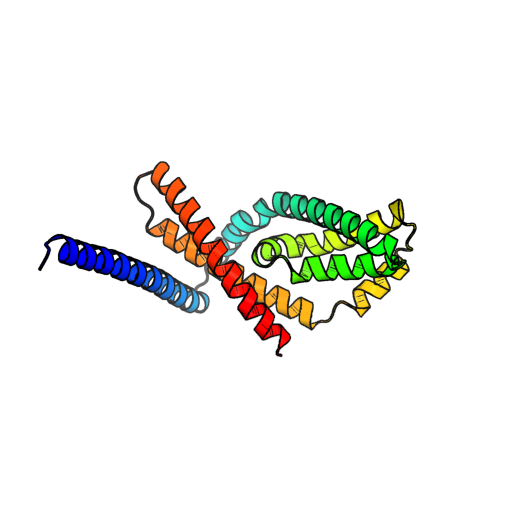517 -10.748 3.317 1.00 85.75 193 ILE A CA 1
ATOM 1444 C C . ILE A 1 193 ? -7.490 -9.848 2.543 1.00 85.75 193 ILE A C 1
ATOM 1446 O O . ILE A 1 193 ? -7.814 -10.138 1.391 1.00 85.75 193 ILE A O 1
ATOM 1450 N N . VAL A 1 194 ? -7.944 -8.745 3.150 1.00 85.81 194 VAL A N 1
ATOM 1451 C CA . VAL A 1 194 ? -8.897 -7.820 2.513 1.00 85.81 194 VAL A CA 1
ATOM 1452 C C . VAL A 1 194 ? -8.296 -7.206 1.257 1.00 85.81 194 VAL A C 1
ATOM 1454 O O . VAL A 1 194 ? -8.989 -7.108 0.243 1.00 85.81 194 VAL A O 1
ATOM 1457 N N . ILE A 1 195 ? -7.018 -6.826 1.287 1.00 85.81 195 ILE A N 1
ATOM 1458 C CA . ILE A 1 195 ? -6.363 -6.270 0.108 1.00 85.81 195 ILE A CA 1
ATOM 1459 C C . ILE A 1 195 ? -6.221 -7.319 -0.991 1.00 85.81 195 ILE A C 1
ATOM 1461 O O . ILE A 1 195 ? -6.539 -7.004 -2.130 1.00 85.81 195 ILE A O 1
ATOM 1465 N N . LEU A 1 196 ? -5.795 -8.547 -0.684 1.00 83.50 196 LEU A N 1
ATOM 1466 C CA . LEU A 1 196 ? -5.661 -9.599 -1.700 1.00 83.50 196 LEU A CA 1
ATOM 1467 C C . LEU A 1 196 ? -6.986 -9.859 -2.426 1.00 83.50 196 LEU A C 1
ATOM 1469 O O . LEU A 1 196 ? -7.027 -9.915 -3.654 1.00 83.50 196 LEU A O 1
ATOM 1473 N N . ILE A 1 197 ? -8.084 -9.958 -1.672 1.00 85.94 197 ILE A N 1
ATOM 1474 C CA . ILE A 1 197 ? -9.424 -10.123 -2.246 1.00 85.94 197 ILE A CA 1
ATOM 1475 C C . ILE A 1 197 ? -9.794 -8.890 -3.080 1.00 85.94 197 ILE A C 1
ATOM 1477 O O . ILE A 1 197 ? -10.232 -9.016 -4.223 1.00 85.94 197 ILE A O 1
ATOM 1481 N N . SER A 1 198 ? -9.596 -7.694 -2.526 1.00 84.06 198 SER A N 1
ATOM 1482 C CA . SER A 1 198 ? -9.956 -6.438 -3.188 1.00 84.06 198 SER A CA 1
ATOM 1483 C C . SER A 1 198 ? -9.155 -6.197 -4.464 1.00 84.06 198 SER A C 1
ATOM 1485 O O . SER A 1 198 ? -9.707 -5.692 -5.435 1.00 84.06 198 SER A O 1
ATOM 1487 N N . ASP A 1 199 ? -7.878 -6.572 -4.497 1.00 82.38 199 ASP A N 1
ATOM 1488 C CA . ASP A 1 199 ? -7.027 -6.404 -5.668 1.00 82.38 199 ASP A CA 1
ATOM 1489 C C . ASP A 1 199 ? -7.511 -7.258 -6.842 1.00 82.38 199 ASP A C 1
ATOM 1491 O O . ASP A 1 199 ? -7.601 -6.744 -7.956 1.00 82.38 199 ASP A O 1
ATOM 1495 N N . PHE A 1 200 ? -7.941 -8.501 -6.605 1.00 82.56 200 PHE A N 1
ATOM 1496 C CA . PHE A 1 200 ? -8.550 -9.327 -7.652 1.00 82.56 200 PHE A CA 1
ATOM 1497 C C . PHE A 1 200 ? -9.783 -8.646 -8.269 1.00 82.56 200 PHE A C 1
ATOM 1499 O O . PHE A 1 200 ? -9.895 -8.527 -9.493 1.00 82.56 200 PHE A O 1
ATOM 1506 N N . PHE A 1 201 ? -10.697 -8.152 -7.428 1.00 86.06 201 PHE A N 1
ATOM 1507 C CA . PHE A 1 201 ? -11.921 -7.499 -7.895 1.00 86.06 201 PHE A CA 1
ATOM 1508 C C . PHE A 1 201 ? -11.647 -6.165 -8.596 1.00 86.06 201 PHE A C 1
ATOM 1510 O O . PHE A 1 201 ? -12.194 -5.925 -9.673 1.00 86.06 201 PHE A O 1
ATOM 1517 N N . LEU A 1 202 ? -10.785 -5.319 -8.028 1.00 80.38 202 LEU A N 1
ATOM 1518 C CA . LEU A 1 202 ? -10.431 -4.018 -8.600 1.00 80.38 202 LEU A CA 1
ATOM 1519 C C . LEU A 1 202 ? -9.664 -4.172 -9.910 1.00 80.38 202 LEU A C 1
ATOM 1521 O O . LEU A 1 202 ? -9.938 -3.442 -10.858 1.00 80.38 202 LEU A O 1
ATOM 1525 N N . THR A 1 203 ? -8.741 -5.136 -9.991 1.00 77.75 203 THR A N 1
ATOM 1526 C CA . THR A 1 203 ? -8.044 -5.463 -11.241 1.00 77.75 203 THR A CA 1
ATOM 1527 C C . THR A 1 203 ? -9.046 -5.845 -12.310 1.00 77.75 203 THR A C 1
ATOM 1529 O O . THR A 1 203 ? -9.028 -5.255 -13.383 1.00 77.75 203 THR A O 1
ATOM 1532 N N . LYS A 1 204 ? -9.961 -6.772 -12.009 1.00 81.31 204 LYS A N 1
ATOM 1533 C CA . LYS A 1 204 ? -10.980 -7.207 -12.965 1.00 81.31 204 LYS A CA 1
ATOM 1534 C C . LYS A 1 204 ? -11.884 -6.054 -13.401 1.00 81.31 204 LYS A C 1
ATOM 1536 O O . LYS A 1 204 ? -12.177 -5.949 -14.583 1.00 81.31 204 LYS A O 1
ATOM 1541 N N . PHE A 1 205 ? -12.297 -5.190 -12.475 1.00 82.88 205 PHE A N 1
ATOM 1542 C CA . PHE A 1 205 ? -13.142 -4.033 -12.771 1.00 82.88 205 PHE A CA 1
ATOM 1543 C C . PHE A 1 205 ? -12.458 -3.036 -13.718 1.00 82.88 205 PHE A C 1
ATOM 1545 O O . PHE A 1 205 ? -13.034 -2.689 -14.742 1.00 82.88 205 PHE A O 1
ATOM 1552 N N . PHE A 1 206 ? -11.212 -2.642 -13.429 1.00 75.81 206 PHE A N 1
ATOM 1553 C CA . PHE A 1 206 ? -10.427 -1.732 -14.279 1.00 75.81 206 PHE A CA 1
ATOM 1554 C C . PHE A 1 206 ? -9.965 -2.347 -15.604 1.00 75.81 206 PHE A C 1
ATOM 1556 O O . PHE A 1 206 ? -9.532 -1.620 -16.487 1.00 75.81 206 PHE A O 1
ATOM 1563 N N . TRP A 1 207 ? -9.976 -3.674 -15.731 1.00 71.19 207 TRP A N 1
ATOM 1564 C CA . TRP A 1 207 ? -9.688 -4.345 -17.001 1.00 71.19 207 TRP A CA 1
ATOM 1565 C C . TRP A 1 207 ? -10.927 -4.486 -17.889 1.00 71.19 207 TRP A C 1
ATOM 1567 O O . TRP A 1 207 ? -10.799 -4.656 -19.097 1.00 71.19 207 TRP A O 1
ATOM 1577 N N . LEU A 1 208 ? -12.117 -4.475 -17.283 1.00 69.94 208 LEU A N 1
ATOM 1578 C CA . LEU A 1 208 ? -13.396 -4.640 -17.970 1.00 69.94 208 LEU A CA 1
ATOM 1579 C C . LEU A 1 208 ? -13.932 -3.317 -18.545 1.00 69.94 208 LEU A C 1
ATOM 1581 O O . LEU A 1 208 ? -14.831 -3.357 -19.383 1.00 69.94 208 LEU A O 1
ATOM 1585 N N . PHE A 1 209 ? -13.386 -2.180 -18.100 1.00 59.62 209 PHE A N 1
ATOM 1586 C CA . PHE A 1 209 ? -13.739 -0.819 -18.508 1.00 59.62 209 PHE A CA 1
ATOM 1587 C C . PHE A 1 209 ? -12.504 -0.089 -19.045 1.00 59.62 209 PHE A C 1
ATOM 1589 O O . PHE A 1 209 ? -12.614 0.567 -20.103 1.00 59.62 209 PHE A O 1
#

=== Feature glossary ===
Feature key, reading from the visual/contextual features back to the raw sequence:

Rendered structure images. Six rendered views show the 3D structure from the faces of a cube — i.e. along ±x, ±y, ±z. Rendering representation is drawn randomly per protein from cartoon (secondary-structure ribbons), sticks (backbone bonds), or molecular surface; coloring is either N→C rainbow (blue at the N-terminus through red at the C-terminus) or one color per chain.

Contact-map, Ramachandran, and PAE plots. The contact map is a binary N×N matrix image: pixel (i, j) is dark where Cα_i and Cα_j are within 8 Å and |i−j|>4. Because the |i−j|>4 filter removes local helical contacts, off-diagonal stripes parallel to the main diagonal indicate parallel β-sheets; stripes perpendicular to it indicate antiparallel β-sheets. The Ramachandran plot scatters every residue's (φ, ψ) pair against the sterically allowed regions. The PAE heatmap renders the predicted-aligned-error matrix.

InterPro / GO / CATH / organism. Database cross-references. InterPro integrates a dozen domain/family signature databases into unified entries with residue-range hits. GO terms attach function/process/location labels with evidence codes. CATH codes position the fold in a four-level structural taxonomy. Organism is the NCBI-taxonomy species name.

Nearest PDB structures. The Foldseek neighbor list gives the closest experimentally determined structures in the PDB, ranked by structural alignment. TM-score near 1 means near-identical fold; near 0.3 means only rough topology match. This is how one finds what a novel AlphaFold prediction most resembles in the solved-structure universe.

Predicted aligned error. PAE(i, j) answers: if I align the predicted and true structures on residue i, how far off (in Å) do I expect residue j to be? A block-diagonal PAE matrix with low values on the blocks and high values off-diagonal is the signature of a multi-domain protein with confidently predicted domains but uncertain inter-domain orientation.

Solvent-accessible surface area. Accessible surface area quantifies burial. A residue with SASA near zero is packed into the hydrophobic core; one with SASA >100 Å² sits on the surface. Computed here via the Shrake–Rupley numerical algorithm with a 1.4 Å probe.

B-factor. B-factor (Debye–Waller factor) reflects atomic displacement in the crystal lattice. It is an experimental observable (units Å²), not a prediction; low values mean the atom is pinned down, high values mean it moves or is heterogeneous across the crystal.

pLDDT. For AlphaFold models, the B-factor field carries pLDDT — the model's own estimate of local accuracy on a 0–100 scale. Regions with pLDDT<50 should be treated as essentially unmodeled; they often correspond to intrinsically disordered segments.

Backbone torsions (φ/ψ). φ (phi) and ψ (psi) are the two rotatable backbone dihedrals per residue: φ is the C(i-1)–N–Cα–C torsion, ψ is the N–Cα–C–N(i+1) torsion, both in degrees on (−180°, 180°]. α-helical residues cluster near (−60°, −45°); β-strand residues near (−120°, +130°). A Ramachandran plot is simply a scatter of (φ, ψ) for every residue.

Radius of gyration, Cα contacts, bounding box. Radius of gyration (Rg) is the root-mean-square distance of Cα atoms from their centroid — a single number for overall size and compactness. A globular domain of N residues has Rg ≈ 2.2·N^0.38 Å; an extended or disordered chain has a much larger Rg. The Cα contact count is the number of residue pairs whose Cα atoms are within 8 Å and are more than four positions apart in sequence — a standard proxy for tertiary packing density. The bounding box is the smallest axis-aligned box enclosing all Cα atoms.

Secondary structure (3-state, P-SEA). Three-state secondary structure (P-SEA) collapses the eight DSSP classes into helix (a), strand (b), and coil (c). P-SEA assigns these from Cα geometry alone — distances and angles — without requiring backbone oxygens, so it works on any Cα trace.

Secondary structure (8-state, DSSP). DSSP 8-state secondary structure assigns each residue one of H (α-helix), G (3₁₀-helix), I (π-helix), E (extended β-strand), B (isolated β-bridge), T (hydrogen-bonded turn), S (bend), or '-' (coil). The assignment is computed from backbone hydrogen-bond geometry via the Kabsch–Sander algorithm.

Foldseek 3Di. A 3Di character summarizes, for each residue, the relative orientation of the Cα frame of its nearest spatial neighbor. Because it encodes fold topology rather than chemistry, 3Di alignments detect remote structural similarity that sequence alignment misses.

mmCIF coordinates. The mmCIF block holds the 3D Cartesian coordinates of each backbone atom (N, Cα, C, O) in ångströms. mmCIF is the PDB's canonical archive format — a tagged-loop text representation of the atomic model.

Sequence. Sequence gives the chain of amino acids in standard one-letter code (A=alanine, C=cysteine, …, Y=tyrosine), read N→C. It is the only feature that is directly encoded by the gene; all structural features are derived from the folded form of this sequence.